Protein 3KBQ (pdb70)

CATH classification: 3.40.980.10

Organism: Thermoplasma acidophilum (strain ATCC 25905 / DSM 1728 / JCM 9062 / NBRC 15155 / AMRC-C165) (NCBI:txid273075)

Sequence (333 aa):
KNASVITVGNEILKGRTVNTNAAFIGNFLTYHGYQVRRGFVVMDDLDEIGWAFRVALEVSDLVVSSGGLGPTFDDMTVEGFAKCIGQDLRIDEDALAMIKKKYGLTPQRLKMAKIPPSCRPIENPVGTAPGLICAVGGKKVIILPGVPKEMEALLKAMEKDIIISNAKNASVITVGNEILKGRTVNTNAAFIGNFLTYHGYQVRRGFVVMDDLDEIGWAFRVALEVSDLVVSSGGLGPTFDDMTVEGFAKCIGQDLRIDEDALAMIKKKYGQADLTPQRLKMAKIPPSCRPIENPVGTAPGLICAVGGKKVIILPGVPKEMEALLKAMEKDII

Solvent-accessible surface area: 14646 Å² total; per-residue (Å²): 134,48,0,0,5,0,5,3,1,49,83,24,9,60,14,197,67,53,15,69,13,26,18,48,0,0,80,17,0,48,179,28,50,15,117,7,64,12,7,2,14,0,26,28,48,40,80,12,0,8,58,0,0,125,30,0,8,110,20,4,55,4,0,0,0,0,6,12,12,20,54,71,139,90,19,43,0,24,73,0,0,5,131,33,41,67,58,120,49,156,89,36,147,96,0,36,41,26,0,116,125,78,79,101,86,62,98,75,88,53,33,17,0,77,7,0,72,33,12,133,20,31,80,1,87,87,13,37,6,5,0,4,11,2,59,37,74,85,66,75,0,0,0,0,6,32,83,65,142,25,0,47,26,0,0,114,69,3,67,189,39,1,92,105,140,38,64,145,16,0,0,6,0,7,4,3,52,68,29,9,67,15,184,65,54,15,64,13,26,14,56,0,0,82,17,0,52,179,42,51,40,81,1,50,15,9,2,14,0,37,25,49,40,93,11,0,6,50,0,0,134,18,0,12,126,7,0,44,6,0,0,0,1,6,10,20,7,50,66,141,86,30,47,0,26,81,0,0,2,118,16,37,69,50,123,51,164,49,31,121,104,0,16,60,47,0,76,174,81,61,72,91,86,115,24,60,92,50,87,66,64,15,0,78,7,0,96,34,10,143,31,20,104,1,88,67,9,39,5,7,0,2,12,2,55,43,76,84,52,66,0,0,0,0,2,27,80,63,143,22,0,50,29,1,0,103,77,8,58,187,53,2,150

B-factor: mean 31.49, std 9.12, range [18.09, 96.05]

Structure (mmCIF, N/CA/C/O backbone):
data_3KBQ
#
_entry.id   3KBQ
#
_cell.length_a   143.596
_cell.length_b   39.718
_cell.length_c   55.946
_cell.angle_alpha   90.00
_cell.angle_beta   90.00
_cell.angle_gamma   90.00
#
_symmetry.space_group_name_H-M   'P 21 21 2'
#
loop_
_entity.id
_entity.type
_entity.pdbx_description
1 polymer 'Protein Ta0487'
2 non-polymer 'SULFATE ION'
3 water water
#
loop_
_atom_site.group_PDB
_atom_site.id
_atom_site.type_symbol
_atom_site.label_atom_id
_atom_site.label_alt_id
_atom_site.label_comp_id
_atom_site.label_asym_id
_atom_site.label_entity_id
_atom_site.label_seq_id
_atom_site.pdbx_PDB_ins_code
_atom_site.Cartn_x
_atom_site.Cartn_y
_atom_site.Cartn_z
_atom_site.occupancy
_atom_site.B_iso_or_equiv
_atom_site.auth_seq_id
_atom_site.auth_comp_id
_atom_site.auth_asym_id
_atom_site.auth_atom_id
_atom_site.pdbx_PDB_model_num
ATOM 1 N N . LYS A 1 4 ? 129.659 8.302 35.111 1.00 36.64 1 LYS A N 1
ATOM 2 C CA . LYS A 1 4 ? 129.586 6.822 35.362 1.00 35.71 1 LYS A CA 1
ATOM 3 C C . LYS A 1 4 ? 128.270 6.262 35.944 1.00 35.05 1 LYS A C 1
ATOM 4 O O . LYS A 1 4 ? 127.453 6.984 36.556 1.00 34.53 1 LYS A O 1
ATOM 10 N N . ASN A 1 5 ? 128.080 4.960 35.751 1.00 33.18 2 ASN A N 1
ATOM 11 C CA . ASN A 1 5 ? 126.877 4.288 36.206 1.00 32.83 2 ASN A CA 1
ATOM 12 C C . ASN A 1 5 ? 127.228 3.441 37.408 1.00 30.95 2 ASN A C 1
ATOM 13 O O . ASN A 1 5 ? 128.303 2.808 37.446 1.00 30.76 2 ASN A O 1
ATOM 18 N N . ALA A 1 6 ? 126.293 3.375 38.345 1.00 28.15 3 ALA A N 1
ATOM 19 C CA . ALA A 1 6 ? 126.424 2.498 39.487 1.00 26.69 3 ALA A CA 1
ATOM 20 C C . ALA A 1 6 ? 125.139 1.692 39.667 1.00 26.27 3 ALA A C 1
ATOM 21 O O . ALA A 1 6 ? 124.040 2.125 39.248 1.00 26.13 3 ALA A O 1
ATOM 23 N N . SER A 1 7 ? 125.258 0.534 40.306 1.00 24.98 4 SER A N 1
ATOM 24 C CA . SER A 1 7 ? 124.059 -0.218 40.685 1.00 25.46 4 SER A CA 1
ATOM 25 C C . SER A 1 7 ? 124.187 -0.587 42.107 1.00 23.88 4 SER A C 1
ATOM 26 O O . SER A 1 7 ? 125.304 -0.756 42.578 1.00 23.72 4 SER A O 1
ATOM 29 N N . VAL A 1 8 ? 123.057 -0.795 42.784 1.00 22.68 5 VAL A N 1
ATOM 30 C CA . VAL A 1 8 ? 123.114 -1.132 44.212 1.00 22.18 5 VAL A CA 1
ATOM 31 C C . VAL A 1 8 ? 122.481 -2.527 44.423 1.00 22.77 5 VAL A C 1
ATOM 32 O O . VAL A 1 8 ? 121.460 -2.822 43.815 1.00 22.80 5 VAL A O 1
ATOM 36 N N . ILE A 1 9 ? 123.094 -3.400 45.242 1.00 21.62 6 ILE A N 1
ATOM 37 C CA . ILE A 1 9 ? 122.477 -4.670 45.536 1.00 21.69 6 ILE A CA 1
ATOM 38 C C . ILE A 1 9 ? 122.213 -4.719 47.052 1.00 22.76 6 ILE A C 1
ATOM 39 O O . ILE A 1 9 ? 123.101 -4.385 47.850 1.00 22.96 6 ILE A O 1
ATOM 44 N N . THR A 1 10 ? 121.026 -5.177 47.444 1.00 22.81 7 THR A N 1
ATOM 45 C CA . THR A 1 10 ? 120.726 -5.437 48.834 1.00 24.06 7 THR A CA 1
ATOM 46 C C . THR A 1 10 ? 120.449 -6.913 49.003 1.00 24.46 7 THR A C 1
ATOM 47 O O . THR A 1 10 ? 119.639 -7.482 48.256 1.00 24.92 7 THR A O 1
ATOM 51 N N . VAL A 1 11 ? 121.191 -7.551 49.909 1.00 25.11 8 VAL A N 1
ATOM 52 C CA . VAL A 1 11 ? 121.063 -8.994 50.105 1.00 25.45 8 VAL A CA 1
ATOM 53 C C . VAL A 1 11 ? 120.465 -9.189 51.474 1.00 26.66 8 VAL A C 1
ATOM 54 O O . VAL A 1 11 ? 121.047 -8.774 52.462 1.00 26.80 8 VAL A O 1
ATOM 58 N N . GLY A 1 12 ? 119.312 -9.839 51.543 1.00 26.89 9 GLY A N 1
ATOM 59 C CA . GLY A 1 12 ? 118.707 -10.114 52.853 1.00 26.97 9 GLY A CA 1
ATOM 60 C C . GLY A 1 12 ? 117.210 -10.369 52.732 1.00 28.00 9 GLY A C 1
ATOM 61 O O . GLY A 1 12 ? 116.458 -9.511 52.270 1.00 28.85 9 GLY A O 1
ATOM 62 N N . ASN A 1 13 ? 116.772 -11.539 53.176 1.00 28.33 10 ASN A N 1
ATOM 63 C CA . ASN A 1 13 ? 115.353 -11.889 53.241 1.00 29.08 10 ASN A CA 1
ATOM 64 C C . ASN A 1 13 ? 114.534 -10.901 54.051 1.00 28.28 10 ASN A C 1
ATOM 65 O O . ASN A 1 13 ? 113.361 -10.662 53.732 1.00 27.20 10 ASN A O 1
ATOM 70 N N . GLU A 1 14 ? 115.133 -10.326 55.105 1.00 26.71 11 GLU A N 1
ATOM 71 C CA . GLU A 1 14 ? 114.385 -9.406 55.986 1.00 26.12 11 GLU A CA 1
ATOM 72 C C . GLU A 1 14 ? 113.955 -8.080 55.246 1.00 24.71 11 GLU A C 1
ATOM 73 O O . GLU A 1 14 ? 112.922 -7.469 55.559 1.00 23.98 11 GLU A O 1
ATOM 79 N N . ILE A 1 15 ? 114.773 -7.650 54.295 1.00 23.33 12 ILE A N 1
ATOM 80 C CA . ILE A 1 15 ? 114.436 -6.539 53.414 1.00 24.76 12 ILE A CA 1
ATOM 81 C C . ILE A 1 15 ? 113.278 -6.873 52.474 1.00 24.66 12 ILE A C 1
ATOM 82 O O . ILE A 1 15 ? 112.282 -6.153 52.409 1.00 25.77 12 ILE A O 1
ATOM 87 N N . LEU A 1 16 ? 113.371 -7.989 51.768 1.00 25.05 13 LEU A N 1
ATOM 88 C CA . LEU A 1 16 ? 112.282 -8.439 50.879 1.00 24.94 13 LEU A CA 1
ATOM 89 C C . LEU A 1 16 ? 110.968 -8.602 51.601 1.00 25.93 13 LEU A C 1
ATOM 90 O O . LEU A 1 16 ? 109.911 -8.287 51.030 1.00 27.31 13 LEU A O 1
ATOM 95 N N . LYS A 1 17 ? 111.008 -9.127 52.827 1.00 24.93 14 LYS A N 1
ATOM 96 C CA . LYS A 1 17 ? 109.761 -9.376 53.552 1.00 26.19 14 LYS A CA 1
ATOM 97 C C . LYS A 1 17 ? 109.241 -8.132 54.214 1.00 25.63 14 LYS A C 1
ATOM 98 O O . LYS A 1 17 ? 108.180 -8.166 54.837 1.00 23.86 14 LYS A O 1
ATOM 104 N N . GLY A 1 18 ? 109.992 -7.035 54.084 1.00 25.48 15 GLY A N 1
ATOM 105 C CA . GLY A 1 18 ? 109.605 -5.770 54.726 1.00 26.93 15 GLY A CA 1
ATOM 106 C C . GLY A 1 18 ? 109.659 -5.754 56.230 1.00 28.71 15 GLY A C 1
ATOM 107 O O . GLY A 1 18 ? 108.857 -5.066 56.859 1.00 29.42 15 GLY A O 1
ATOM 108 N N . ARG A 1 19 ? 110.564 -6.542 56.831 1.00 30.15 16 ARG A N 1
ATOM 109 C CA . ARG A 1 19 ? 110.754 -6.521 58.294 1.00 31.80 16 ARG A CA 1
ATOM 110 C C . ARG A 1 19 ? 111.499 -5.252 58.640 1.00 32.45 16 ARG A C 1
ATOM 111 O O . ARG A 1 19 ? 111.306 -4.681 59.715 1.00 32.85 16 ARG A O 1
ATOM 119 N N . THR A 1 20 ? 112.387 -4.874 57.729 1.00 32.11 17 THR A N 1
ATOM 120 C CA . THR A 1 20 ? 113.323 -3.771 57.890 1.00 32.57 17 THR A CA 1
ATOM 121 C C . THR A 1 20 ? 113.212 -2.895 56.631 1.00 32.20 17 THR A C 1
ATOM 122 O O . THR A 1 20 ? 113.228 -3.389 55.496 1.00 32.34 17 THR A O 1
ATOM 126 N N . VAL A 1 21 ? 113.086 -1.602 56.820 1.00 30.32 18 VAL A N 1
ATOM 127 C CA . VAL A 1 21 ? 113.077 -0.694 55.679 1.00 28.10 18 VAL A CA 1
ATOM 128 C C . VAL A 1 21 ? 114.493 -0.628 55.094 1.00 26.76 18 VAL A C 1
ATOM 129 O O . VAL A 1 21 ? 115.476 -0.643 55.842 1.00 25.68 18 VAL A O 1
ATOM 133 N N . ASN A 1 22 ? 114.630 -0.543 53.771 1.00 25.99 19 ASN A N 1
ATOM 134 C CA . ASN A 1 22 ? 115.974 -0.565 53.177 1.00 25.10 19 ASN A CA 1
ATOM 135 C C . ASN A 1 22 ? 116.732 0.771 53.283 1.00 23.74 19 ASN A C 1
ATOM 136 O O . ASN A 1 22 ? 117.002 1.467 52.283 1.00 22.70 19 ASN A O 1
ATOM 141 N N . THR A 1 23 ? 117.137 1.103 54.491 1.00 23.71 20 THR A N 1
ATOM 142 C CA . THR A 1 23 ? 117.878 2.359 54.709 1.00 24.33 20 THR A CA 1
ATOM 143 C C . THR A 1 23 ? 119.278 2.321 54.078 1.00 22.99 20 THR A C 1
ATOM 144 O O . THR A 1 23 ? 119.768 3.344 53.580 1.00 22.66 20 THR A O 1
ATOM 148 N N . ASN A 1 24 ? 119.906 1.149 54.080 1.00 23.43 21 ASN A N 1
ATOM 149 C CA . ASN A 1 24 ? 121.221 0.984 53.411 1.00 23.78 21 ASN A CA 1
ATOM 150 C C . ASN A 1 24 ? 121.221 1.420 51.958 1.00 23.55 21 ASN A C 1
ATOM 151 O O . ASN A 1 24 ? 122.127 2.164 51.548 1.00 22.98 21 ASN A O 1
ATOM 156 N N . ALA A 1 25 ? 120.232 0.952 51.174 1.00 22.96 22 ALA A N 1
ATOM 157 C CA . ALA A 1 25 ? 120.152 1.347 49.732 1.00 22.80 22 ALA A CA 1
ATOM 158 C C . ALA A 1 25 ? 120.005 2.878 49.531 1.00 21.88 22 ALA A C 1
ATOM 159 O O . ALA A 1 25 ? 120.598 3.444 48.596 1.00 21.73 22 ALA A O 1
ATOM 161 N N . ALA A 1 26 ? 119.261 3.539 50.417 1.00 21.50 23 ALA A N 1
ATOM 162 C CA . ALA A 1 26 ? 119.134 5.015 50.403 1.00 21.03 23 ALA A CA 1
ATOM 163 C C . ALA A 1 26 ? 120.496 5.693 50.706 1.00 21.35 23 ALA A C 1
ATOM 164 O O . ALA A 1 26 ? 120.881 6.607 50.016 1.00 20.98 23 ALA A O 1
ATOM 166 N N . PHE A 1 27 ? 121.195 5.254 51.760 1.00 21.18 24 PHE A N 1
ATOM 167 C CA . PHE A 1 27 ? 122.516 5.793 52.067 1.00 21.25 24 PHE A CA 1
ATOM 168 C C . PHE A 1 27 ? 123.510 5.584 50.934 1.00 22.13 24 PHE A C 1
ATOM 169 O O . PHE A 1 27 ? 124.219 6.559 50.565 1.00 22.05 24 PHE A O 1
ATOM 177 N N . ILE A 1 28 ? 123.554 4.346 50.385 1.00 21.61 25 ILE A N 1
ATOM 178 C CA . ILE A 1 28 ? 124.388 4.036 49.232 1.00 21.77 25 ILE A CA 1
ATOM 179 C C . ILE A 1 28 ? 123.989 4.908 48.013 1.00 22.21 25 ILE A C 1
ATOM 180 O O . ILE A 1 28 ? 124.820 5.598 47.436 1.00 20.66 25 ILE A O 1
ATOM 185 N N . GLY A 1 29 ? 122.710 4.897 47.640 1.00 21.90 26 GLY A N 1
ATOM 186 C CA . GLY A 1 29 ? 122.307 5.715 46.512 1.00 23.09 26 GLY A CA 1
ATOM 187 C C . GLY A 1 29 ? 122.681 7.187 46.626 1.00 23.17 26 GLY A C 1
ATOM 188 O O . GLY A 1 29 ? 123.195 7.760 45.661 1.00 23.61 26 GLY A O 1
ATOM 189 N N . ASN A 1 30 ? 122.403 7.791 47.787 1.00 22.18 27 ASN A N 1
ATOM 190 C CA . ASN A 1 30 ? 122.739 9.209 48.061 1.00 23.28 27 ASN A CA 1
ATOM 191 C C . ASN A 1 30 ? 124.272 9.418 48.021 1.00 22.45 27 ASN A C 1
ATOM 192 O O . ASN A 1 30 ? 124.764 10.326 47.369 1.00 21.86 27 ASN A O 1
ATOM 197 N N . PHE A 1 31 ? 125.029 8.547 48.675 1.00 22.88 28 PHE A N 1
ATOM 198 C CA . PHE A 1 31 ? 126.492 8.676 48.644 1.00 23.22 28 PHE A CA 1
ATOM 199 C C . PHE A 1 31 ? 127.046 8.630 47.195 1.00 23.36 28 PHE A C 1
ATOM 200 O O . PHE A 1 31 ? 127.888 9.447 46.814 1.00 22.00 28 PHE A O 1
ATOM 208 N N . LEU A 1 32 ? 126.579 7.655 46.405 1.00 23.11 29 LEU A N 1
ATOM 209 C CA . LEU A 1 32 ? 127.021 7.500 45.016 1.00 23.64 29 LEU A CA 1
ATOM 210 C C . LEU A 1 32 ? 126.584 8.681 44.137 1.00 23.76 29 LEU A C 1
ATOM 211 O O . LEU A 1 32 ? 127.366 9.148 43.313 1.00 24.65 29 LEU A O 1
ATOM 216 N N . THR A 1 33 ? 125.323 9.106 44.283 1.00 24.19 30 THR A N 1
ATOM 217 C CA . THR A 1 33 ? 124.789 10.269 43.552 1.00 24.82 30 THR A CA 1
ATOM 218 C C . THR A 1 33 ? 125.633 11.517 43.884 1.00 25.13 30 THR A C 1
ATOM 219 O O . THR A 1 33 ? 126.101 12.238 42.989 1.00 25.09 30 THR A O 1
ATOM 223 N N . TYR A 1 34 ? 125.888 11.743 45.161 1.00 25.52 31 TYR A N 1
ATOM 224 C CA . TYR A 1 34 ? 126.716 12.912 45.579 1.00 26.02 31 TYR A CA 1
ATOM 225 C C . TYR A 1 34 ? 128.087 12.915 44.859 1.00 26.73 31 TYR A C 1
ATOM 226 O O . TYR A 1 34 ? 128.605 13.977 44.453 1.00 26.38 31 TYR A O 1
ATOM 235 N N . HIS A 1 35 ? 128.659 11.718 44.698 1.00 26.05 32 HIS A N 1
ATOM 236 C CA . HIS A 1 35 ? 129.943 11.538 44.021 1.00 26.23 32 HIS A CA 1
ATOM 237 C C . HIS A 1 35 ? 129.895 11.559 42.491 1.00 26.07 32 HIS A C 1
ATOM 238 O O . HIS A 1 35 ? 130.903 11.354 41.862 1.00 26.94 32 HIS A O 1
ATOM 245 N N . GLY A 1 36 ? 128.728 11.766 41.892 1.00 26.56 33 GLY A N 1
ATOM 246 C CA . GLY A 1 36 ? 128.640 11.977 40.445 1.00 26.10 33 GLY A CA 1
ATOM 247 C C . GLY A 1 36 ? 128.233 10.742 39.652 1.00 26.84 33 GLY A C 1
ATOM 248 O O . GLY A 1 36 ? 128.285 10.762 38.424 1.00 27.00 33 GLY A O 1
ATOM 249 N N . TYR A 1 37 ? 127.840 9.672 40.341 1.00 25.38 34 TYR A N 1
ATOM 250 C CA . TYR A 1 37 ? 127.314 8.491 39.682 1.00 25.78 34 TYR A CA 1
ATOM 251 C C . TYR A 1 37 ? 125.824 8.588 39.357 1.00 26.36 34 TYR A C 1
ATOM 252 O O . TYR A 1 37 ? 125.052 9.131 40.150 1.00 26.61 34 TYR A O 1
ATOM 261 N N . GLN A 1 38 ? 125.428 8.075 38.187 1.00 26.12 35 GLN A N 1
ATOM 262 C CA . GLN A 1 38 ? 124.033 7.759 37.942 1.00 27.44 35 GLN A CA 1
ATOM 263 C C . GLN A 1 38 ? 123.741 6.405 38.582 1.00 25.95 35 GLN A C 1
ATOM 264 O O . GLN A 1 38 ? 124.332 5.396 38.184 1.00 25.42 35 GLN A O 1
ATOM 270 N N . VAL A 1 39 ? 122.867 6.367 39.586 1.00 25.53 36 VAL A N 1
ATOM 271 C CA . VAL A 1 39 ? 122.528 5.114 40.208 1.00 24.93 36 VAL A CA 1
ATOM 272 C C . VAL A 1 39 ? 121.480 4.502 39.264 1.00 26.96 36 VAL A C 1
ATOM 273 O O . VAL A 1 39 ? 120.389 5.029 39.109 1.00 27.74 36 VAL A O 1
ATOM 277 N N . ARG A 1 40 ? 121.825 3.411 38.589 1.00 27.41 37 ARG A N 1
ATOM 278 C CA . ARG A 1 40 ? 120.952 2.945 37.501 1.00 28.75 37 ARG A CA 1
ATOM 279 C C . ARG A 1 40 ? 119.837 2.050 38.018 1.00 27.73 37 ARG A C 1
ATOM 280 O O . ARG A 1 40 ? 118.692 2.206 37.620 1.00 27.48 37 ARG A O 1
ATOM 288 N N . ARG A 1 41 ? 120.178 1.104 38.888 1.00 26.23 38 ARG A N 1
ATOM 289 C CA . ARG A 1 41 ? 119.264 0.031 39.287 1.00 26.37 38 ARG A CA 1
ATOM 290 C C . ARG A 1 41 ? 119.464 -0.386 40.721 1.00 25.83 38 ARG A C 1
ATOM 291 O O . ARG A 1 41 ? 120.584 -0.273 41.274 1.00 24.74 38 ARG A O 1
ATOM 299 N N . GLY A 1 42 ? 118.409 -0.918 41.318 1.00 23.70 39 GLY A N 1
ATOM 300 C CA . GLY A 1 42 ? 118.547 -1.469 42.673 1.00 24.07 39 GLY A CA 1
ATOM 301 C C . GLY A 1 42 ? 117.990 -2.877 42.592 1.00 24.16 39 GLY A C 1
ATOM 302 O O . GLY A 1 42 ? 116.907 -3.075 42.023 1.00 23.01 39 GLY A O 1
ATOM 303 N N . PHE A 1 43 ? 118.730 -3.844 43.128 1.00 22.65 40 PHE A N 1
ATOM 304 C CA . PHE A 1 43 ? 118.333 -5.253 43.166 1.00 22.61 40 PHE A CA 1
ATOM 305 C C . PHE A 1 43 ? 118.193 -5.628 44.622 1.00 23.61 40 PHE A C 1
ATOM 306 O O . PHE A 1 43 ? 119.057 -5.302 45.430 1.00 24.72 40 PHE A O 1
ATOM 314 N N . VAL A 1 44 ? 117.128 -6.330 44.988 1.00 23.17 41 VAL A N 1
ATOM 315 C CA . VAL A 1 44 ? 117.063 -6.819 46.323 1.00 23.15 41 VAL A CA 1
ATOM 316 C C . VAL A 1 44 ? 116.916 -8.344 46.171 1.00 23.39 41 VAL A C 1
ATOM 317 O O . VAL A 1 44 ? 116.035 -8.785 45.459 1.00 22.57 41 VAL A O 1
ATOM 321 N N . VAL A 1 45 ? 117.794 -9.128 46.791 1.00 22.75 42 VAL A N 1
ATOM 322 C CA . VAL A 1 45 ? 117.735 -10.583 46.623 1.00 22.92 42 VAL A CA 1
ATOM 323 C C . VAL A 1 45 ? 117.810 -11.300 47.936 1.00 23.79 42 VAL A C 1
ATOM 324 O O . VAL A 1 45 ? 118.215 -10.719 48.976 1.00 24.12 42 VAL A O 1
ATOM 328 N N . MET A 1 46 ? 117.387 -12.556 47.897 1.00 23.18 43 MET A N 1
ATOM 329 C CA . MET A 1 46 ? 117.468 -13.455 49.040 1.00 22.99 43 MET A CA 1
ATOM 330 C C . MET A 1 46 ? 118.904 -13.822 49.337 1.00 24.06 43 MET A C 1
ATOM 331 O O . MET A 1 46 ? 119.806 -13.675 48.482 1.00 23.58 43 MET A O 1
ATOM 336 N N . ASP A 1 47 ? 119.110 -14.332 50.547 1.00 25.37 44 ASP A N 1
ATOM 337 C CA . ASP A 1 47 ? 120.387 -14.896 50.966 1.00 26.81 44 ASP A CA 1
ATOM 338 C C . ASP A 1 47 ? 120.566 -16.260 50.310 1.00 27.71 44 ASP A C 1
ATOM 339 O O . ASP A 1 47 ? 120.394 -17.290 50.961 1.00 26.40 44 ASP A O 1
ATOM 344 N N . ASP A 1 48 ? 120.928 -16.257 49.020 1.00 27.42 45 ASP A N 1
ATOM 345 C CA . ASP A 1 48 ? 120.904 -17.475 48.212 1.00 28.03 45 ASP A CA 1
ATOM 346 C C . ASP A 1 48 ? 121.977 -17.264 47.183 1.00 27.97 45 ASP A C 1
ATOM 347 O O . ASP A 1 48 ? 121.964 -16.280 46.465 1.00 26.87 45 ASP A O 1
ATOM 352 N N . LEU A 1 49 ? 122.942 -18.178 47.094 1.00 28.61 46 LEU A N 1
ATOM 353 C CA . LEU A 1 49 ? 124.153 -17.801 46.384 1.00 29.18 46 LEU A CA 1
ATOM 354 C C . LEU A 1 49 ? 123.899 -17.626 44.875 1.00 28.25 46 LEU A C 1
ATOM 355 O O . LEU A 1 49 ? 124.513 -16.756 44.239 1.00 27.44 46 LEU A O 1
ATOM 360 N N . ASP A 1 50 ? 122.962 -18.409 44.326 1.00 26.56 47 ASP A N 1
ATOM 361 C CA . ASP A 1 50 ? 122.587 -18.278 42.909 1.00 27.41 47 ASP A CA 1
ATOM 362 C C . ASP A 1 50 ? 121.789 -17.015 42.601 1.00 25.80 47 ASP A C 1
ATOM 363 O O . ASP A 1 50 ? 122.006 -16.377 41.576 1.00 26.85 47 ASP A O 1
ATOM 368 N N . GLU A 1 51 ? 120.865 -16.650 43.474 1.00 24.84 48 GLU A N 1
ATOM 369 C CA . GLU A 1 51 ? 120.211 -15.334 43.339 1.00 23.76 48 GLU A CA 1
ATOM 370 C C . GLU A 1 51 ? 121.224 -14.174 43.408 1.00 23.46 48 GLU A C 1
ATOM 371 O O . GLU A 1 51 ? 121.154 -13.244 42.623 1.00 22.90 48 GLU A O 1
ATOM 377 N N . ILE A 1 52 ? 122.163 -14.239 44.353 1.00 23.36 49 ILE A N 1
ATOM 378 C CA . ILE A 1 52 ? 123.186 -13.200 44.512 1.00 22.82 49 ILE A CA 1
ATOM 379 C C . ILE A 1 52 ? 124.083 -13.150 43.264 1.00 22.61 49 ILE A C 1
ATOM 380 O O . ILE A 1 52 ? 124.405 -12.075 42.768 1.00 22.67 49 ILE A O 1
ATOM 385 N N . GLY A 1 53 ? 124.474 -14.317 42.773 1.00 23.08 50 GLY A N 1
ATOM 386 C CA . GLY A 1 53 ? 125.294 -14.434 41.571 1.00 24.08 50 GLY A CA 1
ATOM 387 C C . GLY A 1 53 ? 124.589 -13.788 40.377 1.00 24.96 50 GLY A C 1
ATOM 388 O O . GLY A 1 53 ? 125.232 -13.112 39.572 1.00 25.07 50 GLY A O 1
ATOM 389 N N . TRP A 1 54 ? 123.278 -13.997 40.270 1.00 24.43 51 TRP A N 1
ATOM 390 C CA . TRP A 1 54 ? 122.530 -13.414 39.180 1.00 24.52 51 TRP A CA 1
ATOM 391 C C . TRP A 1 54 ? 122.525 -11.865 39.258 1.00 24.47 51 TRP A C 1
ATOM 392 O O . TRP A 1 54 ? 122.732 -11.191 38.233 1.00 24.68 51 TRP A O 1
ATOM 403 N N . ALA A 1 55 ? 122.278 -11.312 40.448 1.00 23.35 52 ALA A N 1
ATOM 404 C CA . ALA A 1 55 ? 122.292 -9.860 40.641 1.00 23.08 52 ALA A CA 1
ATOM 405 C C . ALA A 1 55 ? 123.648 -9.245 40.340 1.00 23.63 52 ALA A C 1
ATOM 406 O O . ALA A 1 55 ? 123.721 -8.236 39.623 1.00 23.06 52 ALA A O 1
ATOM 408 N N . PHE A 1 56 ? 124.727 -9.843 40.851 1.00 23.60 53 PHE A N 1
ATOM 409 C CA . PHE A 1 56 ? 126.053 -9.301 40.508 1.00 24.42 53 PHE A CA 1
ATOM 410 C C . PHE A 1 56 ? 126.276 -9.310 38.994 1.00 24.20 53 PHE A C 1
ATOM 411 O O . PHE A 1 56 ? 126.817 -8.367 38.449 1.00 26.07 53 PHE A O 1
ATOM 419 N N . ARG A 1 57 ? 125.846 -10.370 38.318 1.00 24.04 54 ARG A N 1
ATOM 420 C CA . ARG A 1 57 ? 126.068 -10.503 36.884 1.00 24.58 54 ARG A CA 1
ATOM 421 C C . ARG A 1 57 ? 125.322 -9.412 36.103 1.00 24.90 54 ARG A C 1
ATOM 422 O O . ARG A 1 57 ? 125.920 -8.740 35.261 1.00 24.89 54 ARG A O 1
ATOM 430 N N . VAL A 1 58 ? 124.021 -9.257 36.355 1.00 25.35 55 VAL A N 1
ATOM 431 C CA . VAL A 1 58 ? 123.269 -8.166 35.696 1.00 26.57 55 VAL A CA 1
ATOM 432 C C . VAL A 1 58 ? 123.796 -6.763 36.105 1.00 26.08 55 VAL A C 1
ATOM 433 O O . VAL A 1 58 ? 123.994 -5.896 35.234 1.00 27.69 55 VAL A O 1
ATOM 437 N N . ALA A 1 59 ? 124.038 -6.548 37.402 1.00 24.93 56 ALA A N 1
ATOM 438 C CA . ALA A 1 59 ? 124.586 -5.242 37.875 1.00 26.13 56 ALA A CA 1
ATOM 439 C C . ALA A 1 59 ? 125.856 -4.893 37.095 1.00 25.61 56 ALA A C 1
ATOM 440 O O . ALA A 1 59 ? 126.004 -3.772 36.638 1.00 24.76 56 ALA A O 1
ATOM 442 N N . LEU A 1 60 ? 126.766 -5.870 36.965 1.00 24.77 57 LEU A N 1
ATOM 443 C CA . LEU A 1 60 ? 128.015 -5.623 36.281 1.00 26.19 57 LEU A CA 1
ATOM 444 C C . LEU A 1 60 ? 127.791 -5.264 34.807 1.00 26.78 57 LEU A C 1
ATOM 445 O O . LEU A 1 60 ? 128.546 -4.467 34.216 1.00 26.45 57 LEU A O 1
ATOM 450 N N . GLU A 1 61 ? 126.745 -5.836 34.215 1.00 27.27 58 GLU A N 1
ATOM 451 C CA . GLU A 1 61 ? 126.470 -5.564 32.828 1.00 28.09 58 GLU A CA 1
ATOM 452 C C . GLU A 1 61 ? 126.044 -4.118 32.588 1.00 28.09 58 GLU A C 1
ATOM 453 O O . GLU A 1 61 ? 126.340 -3.555 31.553 1.00 29.10 58 GLU A O 1
ATOM 459 N N . VAL A 1 62 ? 125.357 -3.509 33.538 1.00 26.82 59 VAL A N 1
ATOM 460 C CA . VAL A 1 62 ? 124.752 -2.228 33.293 1.00 27.66 59 VAL A CA 1
ATOM 461 C C . VAL A 1 62 ? 125.494 -1.091 34.038 1.00 28.08 59 VAL A C 1
ATOM 462 O O . VAL A 1 62 ? 125.116 0.081 33.941 1.00 28.69 59 VAL A O 1
ATOM 466 N N . SER A 1 63 ? 126.551 -1.420 34.786 1.00 27.77 60 SER A N 1
ATOM 467 C CA . SER A 1 63 ? 127.296 -0.348 35.485 1.00 28.73 60 SER A CA 1
ATOM 468 C C . SER A 1 63 ? 128.801 -0.543 35.560 1.00 28.43 60 SER A C 1
ATOM 469 O O . SER A 1 63 ? 129.315 -1.615 35.265 1.00 29.47 60 SER A O 1
ATOM 472 N N . ASP A 1 64 ? 129.489 0.493 36.019 1.00 27.83 61 ASP A N 1
ATOM 473 C CA . ASP A 1 64 ? 130.935 0.512 36.104 1.00 27.56 61 ASP A CA 1
ATOM 474 C C . ASP A 1 64 ? 131.283 0.241 37.573 1.00 26.41 61 ASP A C 1
ATOM 475 O O . ASP A 1 64 ? 132.348 -0.239 37.902 1.00 25.62 61 ASP A O 1
ATOM 480 N N . LEU A 1 65 ? 130.353 0.573 38.460 1.00 25.39 62 LEU A N 1
ATOM 481 C CA . LEU A 1 65 ? 130.589 0.406 39.902 1.00 24.32 62 LEU A CA 1
ATOM 482 C C . LEU A 1 65 ? 129.386 -0.314 40.503 1.00 23.20 62 LEU A C 1
ATOM 483 O O . LEU A 1 65 ? 128.260 0.097 40.251 1.00 24.74 62 LEU A O 1
ATOM 488 N N . VAL A 1 66 ? 129.600 -1.373 41.274 1.00 20.81 63 VAL A N 1
ATOM 489 C CA . VAL A 1 66 ? 128.446 -2.059 41.889 1.00 20.52 63 VAL A CA 1
ATOM 490 C C . VAL A 1 66 ? 128.704 -2.082 43.379 1.00 20.92 63 VAL A C 1
ATOM 491 O O . VAL A 1 66 ? 129.813 -2.422 43.817 1.00 18.97 63 VAL A O 1
ATOM 495 N N . VAL A 1 67 ? 127.704 -1.712 44.184 1.00 21.40 64 VAL A N 1
ATOM 496 C CA . VAL A 1 67 ? 127.891 -1.728 45.641 1.00 21.01 64 VAL A CA 1
ATOM 497 C C . VAL A 1 67 ? 126.813 -2.639 46.244 1.00 21.33 64 VAL A C 1
ATOM 498 O O . VAL A 1 67 ? 125.591 -2.446 45.981 1.00 20.66 64 VAL A O 1
ATOM 502 N N . SER A 1 68 ? 127.235 -3.595 47.062 1.00 21.18 65 SER A N 1
ATOM 503 C CA . SER A 1 68 ? 126.257 -4.448 47.746 1.00 22.08 65 SER A CA 1
ATOM 504 C C . SER A 1 68 ? 126.346 -4.272 49.254 1.00 23.08 65 SER A C 1
ATOM 505 O O . SER A 1 68 ? 127.441 -3.932 49.804 1.00 21.67 65 SER A O 1
ATOM 508 N N . SER A 1 69 ? 125.208 -4.484 49.937 1.00 23.18 66 SER A N 1
ATOM 509 C CA . SER A 1 69 ? 125.256 -4.617 51.388 1.00 24.00 66 SER A CA 1
ATOM 510 C C . SER A 1 69 ? 124.430 -5.815 51.818 1.00 24.20 66 SER A C 1
ATOM 511 O O . SER A 1 69 ? 123.453 -6.198 51.130 1.00 23.20 66 SER A O 1
ATOM 514 N N . GLY A 1 70 ? 124.862 -6.431 52.931 1.00 23.18 67 GLY A N 1
ATOM 515 C CA . GLY A 1 70 ? 124.163 -7.580 53.467 1.00 24.06 67 GLY A CA 1
ATOM 516 C C . GLY A 1 70 ? 124.857 -8.903 53.089 1.00 24.12 67 GLY A C 1
ATOM 517 O O . GLY A 1 70 ? 125.625 -8.983 52.119 1.00 22.61 67 GLY A O 1
ATOM 518 N N . GLY A 1 71 ? 124.605 -9.910 53.908 1.00 24.45 68 GLY A N 1
ATOM 519 C CA . GLY A 1 71 ? 125.109 -11.262 53.700 1.00 25.00 68 GLY A CA 1
ATOM 520 C C . GLY A 1 71 ? 126.578 -11.492 53.951 1.00 26.40 68 GLY A C 1
ATOM 521 O O . GLY A 1 71 ? 127.131 -12.400 53.341 1.00 25.71 68 GLY A O 1
ATOM 522 N N . LEU A 1 72 ? 127.190 -10.724 54.867 1.00 27.12 69 LEU A N 1
ATOM 523 C CA . LEU A 1 72 ? 128.608 -10.903 55.274 1.00 30.50 69 LEU A CA 1
ATOM 524 C C . LEU A 1 72 ? 128.982 -11.462 56.669 1.00 31.67 69 LEU A C 1
ATOM 525 O O . LEU A 1 72 ? 130.146 -11.652 56.985 1.00 33.10 69 LEU A O 1
ATOM 530 N N . GLY A 1 73 ? 128.062 -11.727 57.554 1.00 33.06 70 GLY A N 1
ATOM 531 C CA . GLY A 1 73 ? 128.564 -12.247 58.826 1.00 33.06 70 GLY A CA 1
ATOM 532 C C . GLY A 1 73 ? 129.088 -13.678 58.924 1.00 33.29 70 GLY A C 1
ATOM 533 O O . GLY A 1 73 ? 129.348 -14.367 57.907 1.00 32.89 70 GLY A O 1
ATOM 534 N N . PRO A 1 74 ? 129.246 -14.143 60.174 1.00 33.70 71 PRO A N 1
ATOM 535 C CA . PRO A 1 74 ? 129.718 -15.486 60.510 1.00 34.82 71 PRO A CA 1
ATOM 536 C C . PRO A 1 74 ? 128.617 -16.572 60.434 1.00 35.88 71 PRO A C 1
ATOM 537 O O . PRO A 1 74 ? 128.774 -17.653 60.979 1.00 37.35 71 PRO A O 1
ATOM 541 N N . THR A 1 75 ? 127.507 -16.283 59.782 1.00 37.20 72 THR A N 1
ATOM 542 C CA . THR A 1 75 ? 126.366 -17.215 59.737 1.00 38.20 72 THR A CA 1
ATOM 543 C C . THR A 1 75 ? 126.381 -17.915 58.385 1.00 38.96 72 THR A C 1
ATOM 544 O O . THR A 1 75 ? 126.931 -17.400 57.421 1.00 37.06 72 THR A O 1
ATOM 548 N N . PHE A 1 76 ? 125.787 -19.090 58.271 1.00 40.99 73 PHE A N 1
ATOM 549 C CA . PHE A 1 76 ? 125.877 -19.701 56.941 1.00 42.88 73 PHE A CA 1
ATOM 550 C C . PHE A 1 76 ? 124.747 -19.157 56.030 1.00 42.45 73 PHE A C 1
ATOM 551 O O . PHE A 1 76 ? 124.691 -19.433 54.852 1.00 43.15 73 PHE A O 1
ATOM 559 N N . ASP A 1 77 ? 123.901 -18.294 56.579 1.00 42.12 74 ASP A N 1
ATOM 560 C CA . ASP A 1 77 ? 123.014 -17.485 55.768 1.00 41.83 74 ASP A CA 1
ATOM 561 C C . ASP A 1 77 ? 123.727 -16.374 54.986 1.00 39.82 74 ASP A C 1
ATOM 562 O O . ASP A 1 77 ? 123.146 -15.763 54.096 1.00 41.23 74 ASP A O 1
ATOM 567 N N . ASP A 1 78 ? 124.961 -16.084 55.363 1.00 36.58 75 ASP A N 1
ATOM 568 C CA . ASP A 1 78 ? 125.741 -15.029 54.767 1.00 33.66 75 ASP A CA 1
ATOM 569 C C . ASP A 1 78 ? 126.455 -15.589 53.545 1.00 31.39 75 ASP A C 1
ATOM 570 O O . ASP A 1 78 ? 127.506 -16.213 53.682 1.00 30.38 75 ASP A O 1
ATOM 575 N N . MET A 1 79 ? 125.856 -15.411 52.376 1.00 27.84 76 MET A N 1
ATOM 576 C CA . MET A 1 79 ? 126.307 -16.055 51.133 1.00 27.36 76 MET A CA 1
ATOM 577 C C . MET A 1 79 ? 126.791 -15.085 50.060 1.00 25.87 76 MET A C 1
ATOM 578 O O . MET A 1 79 ? 127.108 -15.506 48.928 1.00 25.49 76 MET A O 1
ATOM 583 N N . THR A 1 80 ? 126.848 -13.797 50.407 1.00 23.46 77 THR A N 1
ATOM 584 C CA . THR A 1 80 ? 127.229 -12.781 49.436 1.00 22.34 77 THR A CA 1
ATOM 585 C C . THR A 1 80 ? 128.574 -13.028 48.739 1.00 23.06 77 THR A C 1
ATOM 586 O O . THR A 1 80 ? 128.619 -12.995 47.508 1.00 21.74 77 THR A O 1
ATOM 590 N N . VAL A 1 81 ? 129.642 -13.251 49.510 1.00 22.36 78 VAL A N 1
ATOM 591 C CA . VAL A 1 81 ? 130.965 -13.416 48.881 1.00 24.41 78 VAL A CA 1
ATOM 592 C C . VAL A 1 81 ? 130.981 -14.645 47.975 1.00 24.54 78 VAL A C 1
ATOM 593 O O . VAL A 1 81 ? 131.531 -14.603 46.882 1.00 25.26 78 VAL A O 1
ATOM 597 N N . GLU A 1 82 ? 130.377 -15.739 48.418 1.00 26.15 79 GLU A N 1
ATOM 598 C CA . GLU A 1 82 ? 130.269 -16.923 47.569 1.00 27.81 79 GLU A CA 1
ATOM 599 C C . GLU A 1 82 ? 129.497 -16.665 46.288 1.00 27.52 79 GLU A C 1
ATOM 600 O O . GLU A 1 82 ? 129.857 -17.185 45.225 1.00 26.39 79 GLU A O 1
ATOM 606 N N . GLY A 1 83 ? 128.407 -15.902 46.396 1.00 26.29 80 GLY A N 1
ATOM 607 C CA . GLY A 1 83 ? 127.583 -15.620 45.226 1.00 25.81 80 GLY A CA 1
ATOM 608 C C . GLY A 1 83 ? 128.400 -14.796 44.246 1.00 26.56 80 GLY A C 1
ATOM 609 O O . GLY A 1 83 ? 128.371 -15.071 43.037 1.00 25.75 80 GLY A O 1
ATOM 610 N N . PHE A 1 84 ? 129.162 -13.825 44.781 1.00 24.85 81 PHE A N 1
ATOM 611 C CA . PHE A 1 84 ? 130.029 -13.002 43.962 1.00 25.65 81 PHE A CA 1
ATOM 612 C C . PHE A 1 84 ? 131.086 -13.872 43.264 1.00 24.61 81 PHE A C 1
ATOM 613 O O . PHE A 1 84 ? 131.332 -13.736 42.057 1.00 23.95 81 PHE A O 1
ATOM 621 N N . ALA A 1 85 ? 131.693 -14.781 44.018 1.00 25.53 82 ALA A N 1
ATOM 622 C CA . ALA A 1 85 ? 132.756 -15.651 43.476 1.00 25.63 82 ALA A CA 1
ATOM 623 C C . ALA A 1 85 ? 132.230 -16.557 42.361 1.00 26.18 82 ALA A C 1
ATOM 624 O O . ALA A 1 85 ? 132.947 -16.828 41.380 1.00 24.59 82 ALA A O 1
ATOM 626 N N . LYS A 1 86 ? 131.008 -17.050 42.552 1.00 26.58 83 LYS A N 1
ATOM 627 C CA . LYS A 1 86 ? 130.350 -17.910 41.557 1.00 29.03 83 LYS A CA 1
ATOM 628 C C . LYS A 1 86 ? 130.119 -17.084 40.274 1.00 27.82 83 LYS A C 1
ATOM 629 O O . LYS A 1 86 ? 130.418 -17.541 39.190 1.00 27.92 83 LYS A O 1
ATOM 635 N N . CYS A 1 87 ? 129.616 -15.862 40.427 1.00 28.36 84 CYS A N 1
ATOM 636 C CA . CYS A 1 87 ? 129.411 -14.921 39.309 1.00 29.29 84 CYS A CA 1
ATOM 637 C C . CYS A 1 87 ? 130.693 -14.742 38.472 1.00 29.09 84 CYS A C 1
ATOM 638 O O . CYS A 1 87 ? 130.679 -14.962 37.265 1.00 28.44 84 CYS A O 1
ATOM 641 N N . ILE A 1 88 ? 131.811 -14.423 39.112 1.00 29.36 85 ILE A N 1
ATOM 642 C CA . ILE A 1 88 ? 133.069 -14.206 38.378 1.00 30.36 85 ILE A CA 1
ATOM 643 C C . ILE A 1 88 ? 133.876 -15.491 38.080 1.00 31.52 85 ILE A C 1
ATOM 644 O O . ILE A 1 88 ? 134.941 -15.418 37.454 1.00 31.57 85 ILE A O 1
ATOM 649 N N . GLY A 1 89 ? 133.380 -16.651 38.515 1.00 31.66 86 GLY A N 1
ATOM 650 C CA . GLY A 1 89 ? 134.050 -17.922 38.252 1.00 32.14 86 GLY A CA 1
ATOM 651 C C . GLY A 1 89 ? 135.398 -18.113 38.930 1.00 32.94 86 GLY A C 1
ATOM 652 O O . GLY A 1 89 ? 136.319 -18.683 38.328 1.00 33.24 86 GLY A O 1
ATOM 653 N N . GLN A 1 90 ? 135.534 -17.626 40.164 1.00 32.75 87 GLN A N 1
ATOM 654 C CA . GLN A 1 90 ? 136.765 -17.775 40.939 1.00 33.40 87 GLN A CA 1
ATOM 655 C C . GLN A 1 90 ? 136.501 -18.483 42.278 1.00 33.51 87 GLN A C 1
ATOM 656 O O . GLN A 1 90 ? 135.493 -18.227 42.934 1.00 33.51 87 GLN A O 1
ATOM 662 N N . ASP A 1 91 ? 137.421 -19.347 42.693 1.00 32.72 88 ASP A N 1
ATOM 663 C CA . ASP A 1 91 ? 137.381 -19.985 44.009 1.00 32.72 88 ASP A CA 1
ATOM 664 C C . ASP A 1 91 ? 137.714 -18.986 45.115 1.00 31.51 88 ASP A C 1
ATOM 665 O O . ASP A 1 91 ? 138.523 -18.058 44.904 1.00 30.08 88 ASP A O 1
ATOM 670 N N . LEU A 1 92 ? 137.101 -19.185 46.282 1.00 30.24 89 LEU A N 1
ATOM 671 C CA . LEU A 1 92 ? 137.437 -18.413 47.477 1.00 30.35 89 LEU A CA 1
ATOM 672 C C . LEU A 1 92 ? 138.723 -18.961 48.091 1.00 30.51 89 LEU A C 1
ATOM 673 O O . LEU A 1 92 ? 138.952 -20.176 48.065 1.00 29.94 89 LEU A O 1
ATOM 678 N N . ARG A 1 93 ? 139.557 -18.074 48.625 1.00 29.73 90 ARG A N 1
ATOM 679 C CA . ARG A 1 93 ? 140.740 -18.516 49.374 1.00 30.11 90 ARG A CA 1
ATOM 680 C C . ARG A 1 93 ? 140.725 -17.806 50.701 1.00 29.71 90 ARG A C 1
ATOM 681 O O . ARG A 1 93 ? 140.298 -16.649 50.789 1.00 29.49 90 ARG A O 1
ATOM 689 N N . ILE A 1 94 ? 141.190 -18.475 51.745 1.00 29.32 91 ILE A N 1
ATOM 690 C CA . ILE A 1 94 ? 141.387 -17.815 53.028 1.00 29.90 91 ILE A CA 1
ATOM 691 C C . ILE A 1 94 ? 142.523 -16.787 52.832 1.00 30.60 91 ILE A C 1
ATOM 692 O O . ILE A 1 94 ? 143.626 -17.142 52.436 1.00 28.94 91 ILE A O 1
ATOM 697 N N . ASP A 1 95 ? 142.224 -15.520 53.082 1.00 30.79 92 ASP A N 1
ATOM 698 C CA . ASP A 1 95 ? 143.177 -14.441 52.915 1.00 31.78 92 ASP A CA 1
ATOM 699 C C . ASP A 1 95 ? 143.876 -14.186 54.248 1.00 31.86 92 ASP A C 1
ATOM 700 O O . ASP A 1 95 ? 143.219 -13.998 55.276 1.00 32.54 92 ASP A O 1
ATOM 705 N N . GLU A 1 96 ? 145.200 -14.145 54.251 1.00 31.42 93 GLU A N 1
ATOM 706 C CA . GLU A 1 96 ? 145.934 -14.033 55.515 1.00 32.48 93 GLU A CA 1
ATOM 707 C C . GLU A 1 96 ? 145.732 -12.688 56.214 1.00 32.29 93 GLU A C 1
ATOM 708 O O . GLU A 1 96 ? 145.635 -12.624 57.453 1.00 31.42 93 GLU A O 1
ATOM 714 N N . ASP A 1 97 ? 145.658 -11.627 55.410 1.00 32.32 94 ASP A N 1
ATOM 715 C CA . ASP A 1 97 ? 145.285 -10.276 55.880 1.00 33.56 94 ASP A CA 1
ATOM 716 C C . ASP A 1 97 ? 143.876 -10.227 56.518 1.00 33.09 94 ASP A C 1
ATOM 717 O O . ASP A 1 97 ? 143.705 -9.748 57.638 1.00 34.38 94 ASP A O 1
ATOM 722 N N . ALA A 1 98 ? 142.872 -10.739 55.820 1.00 33.21 95 ALA A N 1
ATOM 723 C CA . ALA A 1 98 ? 141.515 -10.856 56.400 1.00 32.34 95 ALA A CA 1
ATOM 724 C C . ALA A 1 98 ? 141.548 -11.699 57.679 1.00 32.90 95 ALA A C 1
ATOM 725 O O . ALA A 1 98 ? 140.897 -11.354 58.670 1.00 32.06 95 ALA A O 1
ATOM 727 N N . LEU A 1 99 ? 142.303 -12.806 57.635 1.00 33.20 96 LEU A N 1
ATOM 728 C CA . LEU A 1 99 ? 142.391 -13.732 58.751 1.00 33.92 96 LEU A CA 1
ATOM 729 C C . LEU A 1 99 ? 142.962 -13.032 59.982 1.00 34.83 96 LEU A C 1
ATOM 730 O O . LEU A 1 99 ? 142.453 -13.206 61.108 1.00 34.64 96 LEU A O 1
ATOM 735 N N . ALA A 1 100 ? 144.008 -12.241 59.752 1.00 35.94 97 ALA A N 1
ATOM 736 C CA . ALA A 1 100 ? 144.577 -11.394 60.792 1.00 37.58 97 ALA A CA 1
ATOM 737 C C . ALA A 1 100 ? 143.546 -10.380 61.342 1.00 38.47 97 ALA A C 1
ATOM 738 O O . ALA A 1 100 ? 143.439 -10.234 62.555 1.00 38.65 97 ALA A O 1
ATOM 740 N N . MET A 1 101 ? 142.771 -9.723 60.466 1.00 39.52 98 MET A N 1
ATOM 741 C CA . MET A 1 101 ? 141.656 -8.851 60.913 1.00 40.74 98 MET A CA 1
ATOM 742 C C . MET A 1 101 ? 140.708 -9.620 61.862 1.00 41.92 98 MET A C 1
ATOM 743 O O . MET A 1 101 ? 140.484 -9.183 62.999 1.00 42.47 98 MET A O 1
ATOM 748 N N . ILE A 1 102 ? 140.182 -10.765 61.402 1.00 43.17 99 ILE A N 1
ATOM 749 C CA . ILE A 1 102 ? 139.211 -11.581 62.175 1.00 44.54 99 ILE A CA 1
ATOM 750 C C . ILE A 1 102 ? 139.760 -11.895 63.563 1.00 45.36 99 ILE A C 1
ATOM 751 O O . ILE A 1 102 ? 139.055 -11.760 64.577 1.00 45.58 99 ILE A O 1
ATOM 756 N N . LYS A 1 103 ? 141.023 -12.316 63.588 1.00 46.30 100 LYS A N 1
ATOM 757 C CA . LYS A 1 103 ? 141.690 -12.743 64.823 1.00 47.39 100 LYS A CA 1
ATOM 758 C C . LYS A 1 103 ? 141.660 -11.682 65.916 1.00 47.68 100 LYS A C 1
ATOM 759 O O . LYS A 1 103 ? 141.365 -11.991 67.074 1.00 47.58 100 LYS A O 1
ATOM 765 N N . LYS A 1 104 ? 141.950 -10.439 65.533 1.00 48.41 101 LYS A N 1
ATOM 766 C CA . LYS A 1 104 ? 141.862 -9.286 66.425 1.00 49.41 101 LYS A CA 1
ATOM 767 C C . LYS A 1 104 ? 140.492 -9.228 67.106 1.00 49.85 101 LYS A C 1
ATOM 768 O O . LYS A 1 104 ? 140.382 -9.361 68.330 1.00 49.35 101 LYS A O 1
ATOM 774 N N . LYS A 1 105 ? 139.454 -9.057 66.286 1.00 50.56 102 LYS A N 1
ATOM 775 C CA . LYS A 1 105 ? 138.066 -9.002 66.735 1.00 51.11 102 LYS A CA 1
ATOM 776 C C . LYS A 1 105 ? 137.701 -10.052 67.778 1.00 51.59 102 LYS A C 1
ATOM 777 O O . LYS A 1 105 ? 136.837 -9.809 68.624 1.00 52.08 102 LYS A O 1
ATOM 783 N N . TYR A 1 106 ? 138.347 -11.212 67.711 1.00 52.17 103 TYR A N 1
ATOM 784 C CA . TYR A 1 106 ? 137.983 -12.339 68.567 1.00 52.51 103 TYR A CA 1
ATOM 785 C C . TYR A 1 106 ? 138.973 -12.667 69.686 1.00 52.98 103 TYR A C 1
ATOM 786 O O . TYR A 1 106 ? 138.631 -13.405 70.622 1.00 53.67 103 TYR A O 1
ATOM 795 N N . GLY A 1 107 ? 140.192 -12.135 69.598 1.00 53.39 104 GLY A N 1
ATOM 796 C CA . GLY A 1 107 ? 141.238 -12.445 70.582 1.00 53.10 104 GLY A CA 1
ATOM 797 C C . GLY A 1 107 ? 142.112 -13.626 70.183 1.00 53.34 104 GLY A C 1
ATOM 798 O O . GLY A 1 107 ? 141.627 -14.655 69.703 1.00 53.18 104 GLY A O 1
ATOM 799 N N . LEU A 1 111 ? 138.713 -19.560 66.620 1.00 51.76 108 LEU A N 1
ATOM 800 C CA . LEU A 1 111 ? 137.598 -19.179 65.758 1.00 51.66 108 LEU A CA 1
ATOM 801 C C . LEU A 1 111 ? 137.076 -20.346 64.924 1.00 51.29 108 LEU A C 1
ATOM 802 O O . LEU A 1 111 ? 137.811 -20.972 64.171 1.00 51.67 108 LEU A O 1
ATOM 807 N N . THR A 1 112 ? 135.784 -20.608 65.058 1.00 50.90 109 THR A N 1
ATOM 808 C CA . THR A 1 112 ? 135.124 -21.744 64.431 1.00 50.16 109 THR A CA 1
ATOM 809 C C . THR A 1 112 ? 135.139 -21.650 62.897 1.00 49.76 109 THR A C 1
ATOM 810 O O . THR A 1 112 ? 135.617 -20.647 62.343 1.00 50.27 109 THR A O 1
ATOM 814 N N . PRO A 1 113 ? 134.629 -22.694 62.199 1.00 48.84 110 PRO A N 1
ATOM 815 C CA . PRO A 1 113 ? 134.482 -22.647 60.736 1.00 47.75 110 PRO A CA 1
ATOM 816 C C . PRO A 1 113 ? 133.664 -21.460 60.222 1.00 47.20 110 PRO A C 1
ATOM 817 O O . PRO A 1 113 ? 134.061 -20.829 59.228 1.00 46.45 110 PRO A O 1
ATOM 821 N N . GLN A 1 114 ? 132.544 -21.160 60.887 1.00 45.93 111 GLN A N 1
ATOM 822 C CA . GLN A 1 114 ? 131.681 -20.057 60.461 1.00 45.13 111 GLN A CA 1
ATOM 823 C C . GLN A 1 114 ? 132.411 -18.719 60.609 1.00 43.59 111 GLN A C 1
ATOM 824 O O . GLN A 1 114 ? 132.152 -17.791 59.847 1.00 43.30 111 GLN A O 1
ATOM 830 N N . ARG A 1 115 ? 133.330 -18.630 61.575 1.00 41.97 112 ARG A N 1
ATOM 831 C CA . ARG A 1 115 ? 134.095 -17.405 61.743 1.00 40.53 112 ARG A CA 1
ATOM 832 C C . ARG A 1 115 ? 135.169 -17.267 60.685 1.00 39.37 112 ARG A C 1
ATOM 833 O O . ARG A 1 115 ? 135.276 -16.234 60.036 1.00 37.96 112 ARG A O 1
ATOM 841 N N . LEU A 1 116 ? 135.948 -18.329 60.526 1.00 37.87 113 LEU A N 1
ATOM 842 C CA . LEU A 1 116 ? 136.984 -18.428 59.512 1.00 36.73 113 LEU A CA 1
ATOM 843 C C . LEU A 1 116 ? 136.471 -18.126 58.094 1.00 35.08 113 LEU A C 1
ATOM 844 O O . LEU A 1 116 ? 137.152 -17.498 57.282 1.00 34.17 113 LEU A O 1
ATOM 849 N N . LYS A 1 117 ? 135.260 -18.579 57.818 1.00 33.99 114 LYS A N 1
ATOM 850 C CA . LYS A 1 117 ? 134.558 -18.279 56.586 1.00 33.65 114 LYS A CA 1
ATOM 851 C C . LYS A 1 117 ? 134.668 -16.797 56.174 1.00 32.48 114 LYS A C 1
ATOM 852 O O . LYS A 1 117 ? 134.828 -16.503 54.995 1.00 32.43 114 LYS A O 1
ATOM 858 N N . MET A 1 118 ? 134.626 -15.884 57.147 1.00 31.56 115 MET A N 1
ATOM 859 C CA . MET A 1 118 ? 134.725 -14.432 56.895 1.00 30.59 115 MET A CA 1
ATOM 860 C C . MET A 1 118 ? 136.075 -13.958 56.313 1.00 30.18 115 MET A C 1
ATOM 861 O O . MET A 1 118 ? 136.154 -12.839 55.813 1.00 30.48 115 MET A O 1
ATOM 866 N N . ALA A 1 119 ? 137.113 -14.784 56.373 1.00 28.64 116 ALA A N 1
ATOM 867 C CA . ALA A 1 119 ? 138.418 -14.439 55.788 1.00 28.19 116 ALA A CA 1
ATOM 868 C C . ALA A 1 119 ? 138.567 -14.976 54.366 1.00 28.34 116 ALA A C 1
ATOM 869 O O . ALA A 1 119 ? 139.617 -14.809 53.715 1.00 28.40 116 ALA A O 1
ATOM 871 N N . LYS A 1 120 ? 137.522 -15.617 53.861 1.00 29.27 117 LYS A N 1
ATOM 872 C CA . LYS A 1 120 ? 137.627 -16.234 52.551 1.00 31.18 117 LYS A CA 1
ATOM 873 C C . LYS A 1 120 ? 137.212 -15.284 51.478 1.00 32.02 117 LYS A C 1
ATOM 874 O O . LYS A 1 120 ? 136.069 -14.849 51.459 1.00 32.73 117 LYS A O 1
ATOM 880 N N . ILE A 1 121 ? 138.121 -14.991 50.552 1.00 32.37 118 ILE A N 1
ATOM 881 C CA . ILE A 1 121 ? 137.794 -14.055 49.487 1.00 33.01 118 ILE A CA 1
ATOM 882 C C . ILE A 1 121 ? 138.331 -14.515 48.129 1.00 32.06 118 ILE A C 1
ATOM 883 O O . ILE A 1 121 ? 139.266 -15.296 48.090 1.00 31.66 118 ILE A O 1
ATOM 888 N N . PRO A 1 122 ? 137.713 -14.050 47.020 1.00 31.77 119 PRO A N 1
ATOM 889 C CA . PRO A 1 122 ? 138.217 -14.368 45.687 1.00 31.89 119 PRO A CA 1
ATOM 890 C C . PRO A 1 122 ? 139.513 -13.594 45.479 1.00 31.83 119 PRO A C 1
ATOM 891 O O . PRO A 1 122 ? 139.740 -12.634 46.172 1.00 29.25 119 PRO A O 1
ATOM 895 N N . PRO A 1 123 ? 140.389 -14.051 44.571 1.00 33.64 120 PRO A N 1
ATOM 896 C CA . PRO A 1 123 ? 141.648 -13.291 44.386 1.00 34.64 120 PRO A CA 1
ATOM 897 C C . PRO A 1 123 ? 141.435 -11.886 43.826 1.00 35.25 120 PRO A C 1
ATOM 898 O O . PRO A 1 123 ? 142.329 -11.055 43.882 1.00 35.86 120 PRO A O 1
ATOM 902 N N . SER A 1 124 ? 140.241 -11.615 43.330 1.00 35.75 121 SER A N 1
ATOM 903 C CA . SER A 1 124 ? 139.969 -10.358 42.698 1.00 37.08 121 SER A CA 1
ATOM 904 C C . SER A 1 124 ? 139.718 -9.213 43.691 1.00 37.06 121 SER A C 1
ATOM 905 O O . SER A 1 124 ? 139.731 -8.041 43.292 1.00 36.01 121 SER A O 1
ATOM 908 N N . CYS A 1 125 ? 139.507 -9.579 44.962 1.00 36.42 122 CYS A N 1
ATOM 909 C CA . CYS A 1 125 ? 139.157 -8.669 46.034 1.00 36.03 122 CYS A CA 1
ATOM 910 C C . CYS A 1 125 ? 140.299 -8.347 47.008 1.00 35.15 122 CYS A C 1
ATOM 911 O O . CYS A 1 125 ? 141.078 -9.222 47.327 1.00 35.31 122 CYS A O 1
ATOM 914 N N . ARG A 1 126 ? 140.373 -7.088 47.461 1.00 33.95 123 ARG A N 1
ATOM 915 C CA . ARG A 1 126 ? 141.141 -6.622 48.639 1.00 33.80 123 ARG A CA 1
ATOM 916 C C . ARG A 1 126 ? 140.192 -6.483 49.868 1.00 32.23 123 ARG A C 1
ATOM 917 O O . ARG A 1 126 ? 139.132 -5.842 49.748 1.00 31.70 123 ARG A O 1
ATOM 925 N N . PRO A 1 127 ? 140.577 -7.021 51.051 1.00 30.65 124 PRO A N 1
ATOM 926 C CA . PRO A 1 127 ? 139.728 -6.773 52.244 1.00 30.11 124 PRO A CA 1
ATOM 927 C C . PRO A 1 127 ? 139.987 -5.409 52.883 1.00 29.42 124 PRO A C 1
ATOM 928 O O . PRO A 1 127 ? 141.114 -4.949 52.894 1.00 29.84 124 PRO A O 1
ATOM 932 N N . ILE A 1 128 ? 138.961 -4.786 53.447 1.00 29.75 125 ILE A N 1
ATOM 933 C CA . ILE A 1 128 ? 139.063 -3.455 54.071 1.00 30.06 125 ILE A CA 1
ATOM 934 C C . ILE A 1 128 ? 138.623 -3.618 55.519 1.00 31.09 125 ILE A C 1
ATOM 935 O O . ILE A 1 128 ? 137.524 -4.143 55.802 1.00 29.74 125 ILE A O 1
ATOM 940 N N . GLU A 1 129 ? 139.478 -3.207 56.455 1.00 31.59 126 GLU A N 1
ATOM 941 C CA . GLU A 1 129 ? 139.141 -3.493 57.846 1.00 32.51 126 GLU A CA 1
ATOM 942 C C . GLU A 1 129 ? 137.878 -2.760 58.305 1.00 32.13 126 GLU A C 1
ATOM 943 O O . GLU A 1 129 ? 137.627 -1.628 57.918 1.00 31.57 126 GLU A O 1
ATOM 949 N N . ASN A 1 130 ? 137.092 -3.447 59.120 1.00 31.59 127 ASN A N 1
ATOM 950 C CA . ASN A 1 130 ? 135.817 -2.945 59.572 1.00 32.51 127 ASN A CA 1
ATOM 951 C C . ASN A 1 130 ? 136.087 -2.173 60.834 1.00 33.66 127 ASN A C 1
ATOM 952 O O . ASN A 1 130 ? 136.410 -2.770 61.840 1.00 34.95 127 ASN A O 1
ATOM 957 N N . PRO A 1 131 ? 135.977 -0.842 60.791 1.00 34.52 128 PRO A N 1
ATOM 958 C CA . PRO A 1 131 ? 136.303 -0.112 62.010 1.00 35.39 128 PRO A CA 1
ATOM 959 C C . PRO A 1 131 ? 135.235 -0.200 63.133 1.00 35.75 128 PRO A C 1
ATOM 960 O O . PRO A 1 131 ? 135.473 0.283 64.222 1.00 35.93 128 PRO A O 1
ATOM 964 N N . VAL A 1 132 ? 134.081 -0.800 62.866 1.00 36.04 129 VAL A N 1
ATOM 965 C CA . VAL A 1 132 ? 132.977 -0.823 63.827 1.00 36.55 129 VAL A CA 1
ATOM 966 C C . VAL A 1 132 ? 132.636 -2.269 64.273 1.00 37.04 129 VAL A C 1
ATOM 967 O O . VAL A 1 132 ? 132.421 -2.529 65.461 1.00 37.71 129 VAL A O 1
ATOM 971 N N . GLY A 1 133 ? 132.572 -3.198 63.322 1.00 36.53 130 GLY A N 1
ATOM 972 C CA . GLY A 1 133 ? 132.215 -4.577 63.606 1.00 36.46 130 GLY A CA 1
ATOM 973 C C . GLY A 1 133 ? 133.302 -5.516 63.151 1.00 36.69 130 GLY A C 1
ATOM 974 O O . GLY A 1 133 ? 134.481 -5.144 63.144 1.00 37.51 130 GLY A O 1
ATOM 975 N N . THR A 1 134 ? 132.908 -6.716 62.732 1.00 36.09 131 THR A N 1
ATOM 976 C CA . THR A 1 134 ? 133.849 -7.804 62.486 1.00 36.04 131 THR A CA 1
ATOM 977 C C . THR A 1 134 ? 134.169 -8.068 61.000 1.00 34.86 131 THR A C 1
ATOM 978 O O . THR A 1 134 ? 135.340 -8.142 60.615 1.00 35.59 131 THR A O 1
ATOM 982 N N . ALA A 1 135 ? 133.137 -8.232 60.178 1.00 32.93 132 ALA A N 1
ATOM 983 C CA . ALA A 1 135 ? 133.301 -8.597 58.770 1.00 31.89 132 ALA A CA 1
ATOM 984 C C . ALA A 1 135 ? 134.022 -7.494 57.988 1.00 31.33 132 ALA A C 1
ATOM 985 O O . ALA A 1 135 ? 133.531 -6.366 57.958 1.00 30.45 132 ALA A O 1
ATOM 987 N N . PRO A 1 136 ? 135.194 -7.815 57.365 1.00 30.86 133 PRO A N 1
ATOM 988 C CA . PRO A 1 136 ? 135.833 -6.824 56.504 1.00 29.90 133 PRO A CA 1
ATOM 989 C C . PRO A 1 136 ? 134.959 -6.517 55.286 1.00 29.36 133 PRO A C 1
ATOM 990 O O . PRO A 1 136 ? 134.246 -7.407 54.799 1.00 29.06 133 PRO A O 1
ATOM 994 N N . GLY A 1 137 ? 134.997 -5.272 54.812 1.00 27.51 134 GLY A N 1
ATOM 995 C CA . GLY A 1 137 ? 134.431 -4.978 53.492 1.00 27.74 134 GLY A CA 1
ATOM 996 C C . GLY A 1 137 ? 135.409 -5.515 52.439 1.00 27.69 134 GLY A C 1
ATOM 997 O O . GLY A 1 137 ? 136.575 -5.807 52.769 1.00 27.20 134 GLY A O 1
ATOM 998 N N . LEU A 1 138 ? 134.926 -5.665 51.204 1.00 26.35 135 LEU A N 1
ATOM 999 C CA . LEU A 1 138 ? 135.721 -6.094 50.078 1.00 25.79 135 LEU A CA 1
ATOM 1000 C C . LEU A 1 138 ? 135.624 -5.057 48.985 1.00 25.64 135 LEU A C 1
ATOM 1001 O O . LEU A 1 138 ? 134.537 -4.520 48.719 1.00 22.16 135 LEU A O 1
ATOM 1006 N N . ILE A 1 139 ? 136.760 -4.757 48.355 1.00 26.81 136 I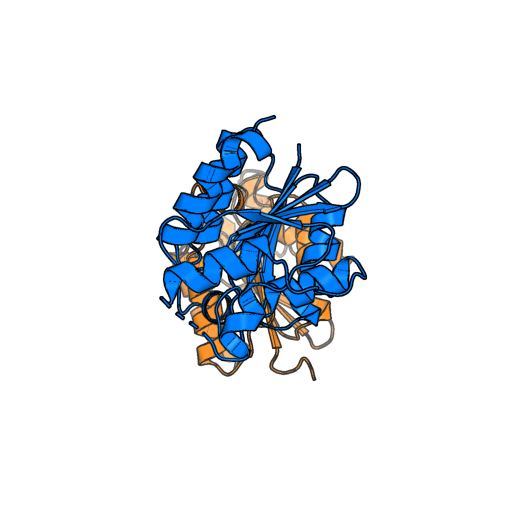LE A N 1
ATOM 1007 C CA . ILE A 1 139 ? 136.763 -4.072 47.052 1.00 27.57 136 ILE A CA 1
ATOM 1008 C C . ILE A 1 139 ? 137.348 -5.017 46.018 1.00 27.73 136 ILE A C 1
ATOM 1009 O O . ILE A 1 139 ? 138.460 -5.569 46.214 1.00 25.54 136 ILE A O 1
ATOM 1014 N N . CYS A 1 140 ? 136.641 -5.179 44.899 1.00 27.10 137 CYS A N 1
ATOM 1015 C CA . CYS A 1 140 ? 137.089 -6.124 43.878 1.00 29.28 137 CYS A CA 1
ATOM 1016 C C . CYS A 1 140 ? 137.165 -5.458 42.522 1.00 28.78 137 CYS A C 1
ATOM 1017 O O . CYS A 1 140 ? 136.413 -4.512 42.241 1.00 28.79 137 CYS A O 1
ATOM 1020 N N . ALA A 1 141 ? 138.067 -5.947 41.684 1.00 28.55 138 ALA A N 1
ATOM 1021 C CA . ALA A 1 141 ? 138.173 -5.472 40.313 1.00 29.06 138 ALA A CA 1
ATOM 1022 C C . ALA A 1 141 ? 137.705 -6.601 39.386 1.00 29.44 138 ALA A C 1
ATOM 1023 O O . ALA A 1 141 ? 138.146 -7.738 39.515 1.00 29.79 138 ALA A O 1
ATOM 1025 N N . VAL A 1 142 ? 136.760 -6.302 38.501 1.00 29.05 139 VAL A N 1
ATOM 1026 C CA . VAL A 1 142 ? 136.277 -7.277 37.557 1.00 28.93 139 VAL A CA 1
ATOM 1027 C C . VAL A 1 142 ? 136.483 -6.584 36.244 1.00 29.36 139 VAL A C 1
ATOM 1028 O O . VAL A 1 142 ? 135.706 -5.739 35.882 1.00 27.64 139 VAL A O 1
ATOM 1032 N N . GLY A 1 143 ? 137.599 -6.885 35.584 1.00 30.11 140 GLY A N 1
ATOM 1033 C CA . GLY A 1 143 ? 138.019 -6.117 34.420 1.00 31.12 140 GLY A CA 1
ATOM 1034 C C . GLY A 1 143 ? 138.266 -4.680 34.826 1.00 31.13 140 GLY A C 1
ATOM 1035 O O . GLY A 1 143 ? 138.901 -4.408 35.843 1.00 32.10 140 GLY A O 1
ATOM 1036 N N . GLY A 1 144 ? 137.741 -3.748 34.059 1.00 30.68 141 GLY A N 1
ATOM 1037 C CA . GLY A 1 144 ? 137.836 -2.352 34.457 1.00 30.27 141 GLY A CA 1
ATOM 1038 C C . GLY A 1 144 ? 136.692 -1.905 35.373 1.00 30.26 141 GLY A C 1
ATOM 1039 O O . GLY A 1 144 ? 136.573 -0.717 35.663 1.00 31.65 141 GLY A O 1
ATOM 1040 N N . LYS A 1 145 ? 135.847 -2.820 35.848 1.00 28.64 142 LYS A N 1
ATOM 1041 C CA . LYS A 1 145 ? 134.754 -2.394 36.714 1.00 28.08 142 LYS A CA 1
ATOM 1042 C C . LYS A 1 145 ? 135.129 -2.603 38.177 1.00 27.73 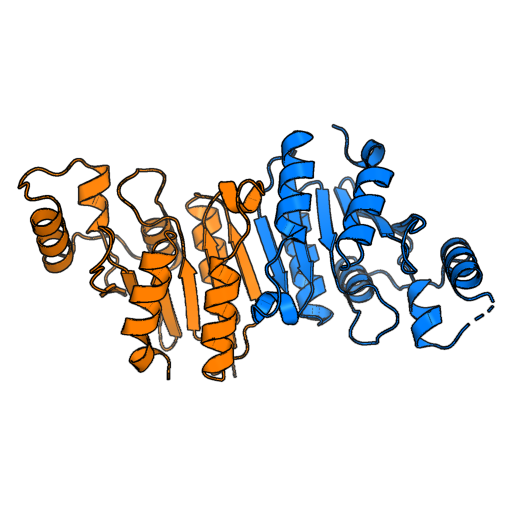142 LYS A C 1
ATOM 1043 O O . LYS A 1 145 ? 136.086 -3.335 38.470 1.00 27.20 142 LYS A O 1
ATOM 1049 N N . LYS A 1 146 ? 134.375 -1.992 39.098 1.00 26.28 143 LYS A N 1
ATOM 1050 C CA . LYS A 1 146 ? 134.691 -2.115 40.521 1.00 26.23 143 LYS A CA 1
ATOM 1051 C C . LYS A 1 146 ? 133.477 -2.597 41.285 1.00 25.15 143 LYS A C 1
ATOM 1052 O O . LYS A 1 146 ? 132.368 -2.169 40.996 1.00 25.07 143 LYS A O 1
ATOM 1058 N N . VAL A 1 147 ? 133.704 -3.497 42.238 1.00 24.51 144 VAL A N 1
ATOM 1059 C CA . VAL A 1 147 ? 132.629 -4.009 43.074 1.00 24.85 144 VAL A CA 1
ATOM 1060 C C . VAL A 1 147 ? 133.029 -3.796 44.529 1.00 25.03 144 VAL A C 1
ATOM 1061 O O . VAL A 1 147 ? 134.163 -4.133 44.948 1.00 25.26 144 VAL A O 1
ATOM 1065 N N . ILE A 1 148 ? 132.099 -3.243 45.281 1.00 22.95 145 ILE A N 1
ATOM 1066 C CA . ILE A 1 148 ? 132.293 -3.033 46.698 1.00 22.76 145 ILE A CA 1
ATOM 1067 C C . ILE A 1 148 ? 131.258 -3.844 47.457 1.00 22.42 145 ILE A C 1
ATOM 1068 O O . ILE A 1 148 ? 130.040 -3.745 47.187 1.00 22.78 145 ILE A O 1
ATOM 1073 N N . ILE A 1 149 ? 131.740 -4.645 48.412 1.00 22.64 146 ILE A N 1
ATOM 1074 C CA . ILE A 1 149 ? 130.895 -5.583 49.150 1.00 22.37 146 ILE A CA 1
ATOM 1075 C C . ILE A 1 149 ? 130.934 -5.209 50.622 1.00 22.81 146 ILE A C 1
ATOM 1076 O O . ILE A 1 149 ? 132.035 -5.168 51.236 1.00 21.35 146 ILE A O 1
ATOM 1081 N N . LEU A 1 150 ? 129.751 -4.852 51.162 1.00 22.28 147 LEU A N 1
ATOM 1082 C CA . LEU A 1 150 ? 129.637 -4.281 52.537 1.00 22.47 147 LEU A CA 1
ATOM 1083 C C . LEU A 1 150 ? 128.750 -5.106 53.454 1.00 22.96 147 LEU A C 1
ATOM 1084 O O . LEU A 1 150 ? 127.840 -5.773 52.980 1.00 23.58 147 LEU A O 1
ATOM 1089 N N . PRO A 1 151 ? 129.008 -5.059 54.778 1.00 23.52 148 PRO A N 1
ATOM 1090 C CA . PRO A 1 151 ? 128.128 -5.695 55.759 1.00 24.23 148 PRO A CA 1
ATOM 1091 C C . PRO A 1 151 ? 126.761 -5.036 55.750 1.00 24.94 148 PRO A C 1
ATOM 1092 O O . PRO A 1 151 ? 126.598 -3.889 55.261 1.00 25.07 148 PRO A O 1
ATOM 1096 N N . GLY A 1 152 ? 125.777 -5.750 56.282 1.00 25.65 149 GLY A N 1
ATOM 1097 C CA . GLY A 1 152 ? 124.428 -5.208 56.311 1.00 26.13 149 GLY A CA 1
ATOM 1098 C C . GLY A 1 152 ? 124.113 -4.290 57.484 1.00 26.58 149 GLY A C 1
ATOM 1099 O O . GLY A 1 152 ? 123.145 -3.520 57.409 1.00 26.49 149 GLY A O 1
ATOM 1100 N N . VAL A 1 153 ? 124.915 -4.318 58.547 1.00 25.67 150 VAL A N 1
ATOM 1101 C CA . VAL A 1 153 ? 124.638 -3.466 59.726 1.00 27.42 150 VAL A CA 1
ATOM 1102 C C . VAL A 1 153 ? 124.908 -1.970 59.381 1.00 27.13 150 VAL A C 1
ATOM 1103 O O . VAL A 1 153 ? 126.020 -1.635 58.958 1.00 27.81 150 VAL A O 1
ATOM 1107 N N . PRO A 1 154 ? 123.894 -1.084 59.513 1.00 27.21 151 PRO A N 1
ATOM 1108 C CA . PRO A 1 154 ? 124.028 0.280 58.960 1.00 27.66 151 PRO A CA 1
ATOM 1109 C C . PRO A 1 154 ? 125.295 1.037 59.341 1.00 27.34 151 PRO A C 1
ATOM 1110 O O . PRO A 1 154 ? 125.937 1.632 58.473 1.00 26.98 151 PRO A O 1
ATOM 1114 N N . LYS A 1 155 ? 125.671 0.981 60.615 1.00 28.13 152 LYS A N 1
ATOM 1115 C CA . LYS A 1 155 ? 126.822 1.680 61.105 1.00 28.57 152 LYS A CA 1
ATOM 1116 C C . LYS A 1 155 ? 128.096 1.111 60.522 1.00 28.58 152 LYS A C 1
ATOM 1117 O O . LYS A 1 155 ? 129.042 1.849 60.236 1.00 28.64 152 LYS A O 1
ATOM 1123 N N . GLU A 1 156 ? 128.125 -0.201 60.299 1.00 27.30 153 GLU A N 1
ATOM 1124 C CA . GLU A 1 156 ? 129.314 -0.800 59.706 1.00 26.19 153 GLU A CA 1
ATOM 1125 C C . GLU A 1 156 ? 129.407 -0.436 58.221 1.00 26.12 153 GLU A C 1
ATOM 1126 O O . GLU A 1 156 ? 130.485 -0.042 57.729 1.00 25.85 153 GLU A O 1
ATOM 1132 N N . MET A 1 157 ? 128.284 -0.594 57.523 1.00 25.22 154 MET A N 1
ATOM 1133 C CA . MET A 1 157 ? 128.161 -0.244 56.098 1.00 26.19 154 MET A CA 1
ATOM 1134 C C . MET A 1 157 ? 128.602 1.206 55.874 1.00 26.53 154 MET A C 1
ATOM 1135 O O . MET A 1 157 ? 129.472 1.478 55.025 1.00 26.14 154 MET A O 1
ATOM 1140 N N . GLU A 1 158 ? 128.065 2.132 56.675 1.00 27.86 155 GLU A N 1
ATOM 1141 C CA . GLU A 1 158 ? 128.423 3.543 56.538 1.00 28.53 155 GLU A CA 1
ATOM 1142 C C . GLU A 1 158 ? 129.914 3.843 56.782 1.00 28.63 155 GLU A C 1
ATOM 1143 O O . GLU A 1 158 ? 130.548 4.547 55.979 1.00 28.41 155 GLU A O 1
ATOM 1149 N N . ALA A 1 159 ? 130.476 3.309 57.870 1.00 28.59 156 ALA A N 1
ATOM 1150 C CA . ALA A 1 159 ? 131.883 3.530 58.207 1.00 28.36 156 ALA A CA 1
ATOM 1151 C C . ALA A 1 159 ? 132.749 3.004 57.076 1.00 28.92 156 ALA A C 1
ATOM 1152 O O . ALA A 1 159 ? 133.689 3.675 56.639 1.00 28.76 156 ALA A O 1
ATOM 1154 N N . LEU A 1 160 ? 132.388 1.837 56.546 1.00 29.10 157 LEU A N 1
ATOM 1155 C CA . LEU A 1 160 ? 133.214 1.162 55.543 1.00 30.10 157 LEU A CA 1
ATOM 1156 C C . LEU A 1 160 ? 133.164 1.890 54.210 1.00 30.90 157 LEU A C 1
ATOM 1157 O O . LEU A 1 160 ? 134.205 2.093 53.558 1.00 31.03 157 LEU A O 1
ATOM 1162 N N . LEU A 1 161 ? 131.966 2.307 53.809 1.00 31.25 158 LEU A N 1
ATOM 1163 C CA . LEU A 1 161 ? 131.803 3.012 52.538 1.00 32.26 158 LEU A CA 1
ATOM 1164 C C . LEU A 1 161 ? 132.535 4.353 52.562 1.00 32.67 158 LEU A C 1
ATOM 1165 O O . LEU A 1 161 ? 133.246 4.671 51.619 1.00 32.46 158 LEU A O 1
ATOM 1170 N N . LYS A 1 162 ? 132.408 5.104 53.651 1.00 33.69 159 LYS A N 1
ATOM 1171 C CA . LYS A 1 162 ? 133.223 6.305 53.825 1.00 35.98 159 LYS A CA 1
ATOM 1172 C C . LYS A 1 162 ? 134.746 6.017 53.801 1.00 36.30 159 LYS A C 1
ATOM 1173 O O . LYS A 1 162 ? 135.494 6.720 53.127 1.00 37.17 159 LYS A O 1
ATOM 1179 N N . ALA A 1 163 ? 135.193 4.953 54.461 1.00 36.96 160 ALA A N 1
ATOM 1180 C CA . ALA A 1 163 ? 136.605 4.485 54.351 1.00 37.48 160 ALA A CA 1
ATOM 1181 C C . ALA A 1 163 ? 137.090 4.243 52.912 1.00 37.82 160 ALA A C 1
ATOM 1182 O O . ALA A 1 163 ? 138.282 4.366 52.630 1.00 37.29 160 ALA A O 1
ATOM 1184 N N . MET A 1 164 ? 136.153 3.924 52.015 1.00 37.85 161 MET A N 1
ATOM 1185 C CA . MET A 1 164 ? 136.453 3.581 50.633 1.00 37.85 161 MET A CA 1
ATOM 1186 C C . MET A 1 164 ? 136.233 4.708 49.631 1.00 37.95 161 MET A C 1
ATOM 1187 O O . MET A 1 164 ? 136.197 4.469 48.418 1.00 37.42 161 MET A O 1
ATOM 1192 N N . GLU A 1 165 ? 136.117 5.931 50.127 1.00 37.98 162 GLU A N 1
ATOM 1193 C CA . GLU A 1 165 ? 135.794 7.062 49.267 1.00 39.06 162 GLU A CA 1
ATOM 1194 C C . GLU A 1 165 ? 136.757 7.253 48.095 1.00 38.84 162 GLU A C 1
ATOM 1195 O O . GLU A 1 165 ? 136.325 7.463 46.970 1.00 38.60 162 GLU A O 1
ATOM 1201 N N . LYS A 1 166 ? 138.052 7.172 48.355 1.00 38.87 163 LYS A N 1
ATOM 1202 C CA . LYS 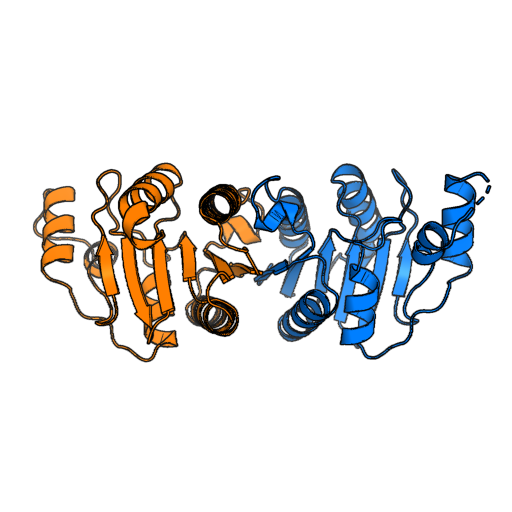A 1 166 ? 139.052 7.377 47.308 1.00 39.12 163 LYS A CA 1
ATOM 1203 C C . LYS A 1 166 ? 138.974 6.328 46.201 1.00 39.16 163 LYS A C 1
ATOM 1204 O O . LYS A 1 166 ? 139.426 6.574 45.097 1.00 38.92 163 LYS A O 1
ATOM 1210 N N . ASP A 1 167 ? 138.358 5.181 46.484 1.00 39.17 164 ASP A N 1
ATOM 1211 C CA . ASP A 1 167 ? 138.118 4.168 45.462 1.00 39.86 164 ASP A CA 1
ATOM 1212 C C . ASP A 1 167 ? 136.910 4.505 44.593 1.00 40.09 164 ASP A C 1
ATOM 1213 O O . ASP A 1 167 ? 136.763 3.968 43.504 1.00 39.87 164 ASP A O 1
ATOM 1218 N N . ILE A 1 168 ? 136.073 5.404 45.098 1.00 40.63 165 ILE A N 1
ATOM 1219 C CA . ILE A 1 168 ? 134.803 5.820 44.509 1.00 42.86 165 ILE A CA 1
ATOM 1220 C C . ILE A 1 168 ? 134.930 7.122 43.691 1.00 44.25 165 ILE A C 1
ATOM 1221 O O . ILE A 1 168 ? 134.273 7.271 42.661 1.00 44.39 165 ILE A O 1
ATOM 1226 N N . ILE A 1 169 ? 135.765 8.053 44.151 1.00 46.09 166 ILE A N 1
A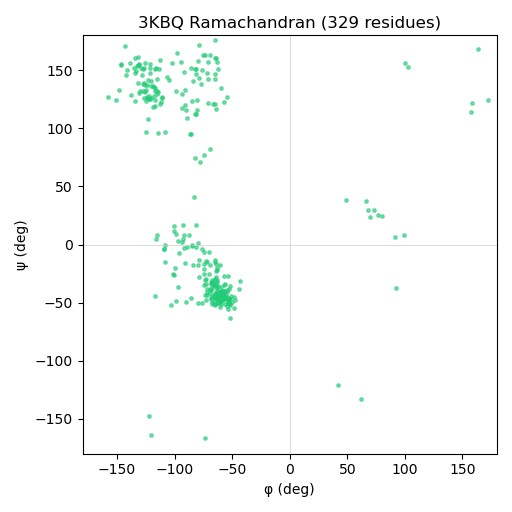TOM 1227 C CA . ILE A 1 169 ? 135.823 9.406 43.576 1.00 48.31 166 ILE A CA 1
ATOM 1228 C C . ILE A 1 169 ? 136.127 9.377 42.091 1.00 49.93 166 ILE A C 1
ATOM 1229 O O . ILE A 1 169 ? 137.135 8.815 41.690 1.00 50.60 166 ILE A O 1
ATOM 1234 N N . ILE A 1 170 ? 135.246 9.971 41.282 1.00 52.12 167 ILE A N 1
ATOM 1235 C CA . ILE A 1 170 ? 135.474 10.089 39.827 1.00 53.52 167 ILE A CA 1
ATOM 1236 C C . ILE A 1 170 ? 136.221 11.386 39.485 1.00 54.39 167 ILE A C 1
ATOM 1237 O O . ILE A 1 170 ? 137.240 11.726 40.122 1.00 55.79 167 ILE A O 1
ATOM 1242 N N . SER B 1 1 ? 104.985 -23.920 41.024 1.00 38.47 -2 SER B N 1
ATOM 1243 C CA . SER B 1 1 ? 106.466 -23.870 41.209 1.00 38.34 -2 SER B CA 1
ATOM 1244 C C . SER B 1 1 ? 106.937 -22.444 41.417 1.00 37.25 -2 SER B C 1
ATOM 1245 O O . SER B 1 1 ? 107.776 -22.224 42.303 1.00 37.50 -2 SER B O 1
ATOM 1247 N N . ASN B 1 2 ? 106.408 -21.492 40.625 1.00 35.85 -1 ASN B N 1
ATOM 1248 C CA . ASN B 1 2 ? 106.494 -20.066 40.974 1.00 35.10 -1 ASN B CA 1
ATOM 1249 C C . ASN B 1 2 ? 105.168 -19.629 41.608 1.00 34.42 -1 ASN B C 1
ATOM 1250 O O . ASN B 1 2 ? 104.927 -18.449 41.866 1.00 31.91 -1 ASN B O 1
ATOM 1255 N N . ALA B 1 3 ? 104.328 -20.627 41.886 1.00 33.57 0 ALA B N 1
ATOM 1256 C CA . ALA B 1 3 ? 102.972 -20.397 42.396 1.00 33.85 0 ALA B CA 1
ATOM 1257 C C . ALA B 1 3 ? 102.896 -19.473 43.627 1.00 33.65 0 ALA B C 1
ATOM 1258 O O . ALA B 1 3 ? 102.054 -18.578 43.673 1.00 33.44 0 ALA B O 1
ATOM 1260 N N . LYS B 1 4 ? 103.749 -19.699 44.618 1.00 33.17 1 LYS B N 1
ATOM 1261 C CA . LYS B 1 4 ? 103.719 -18.881 45.851 1.00 33.03 1 LYS B CA 1
ATOM 1262 C C . LYS B 1 4 ? 104.808 -17.798 45.865 1.00 30.68 1 LYS B C 1
ATOM 1263 O O . LYS B 1 4 ? 105.057 -17.167 46.888 1.00 29.89 1 LYS B O 1
ATOM 1269 N N . ASN B 1 5 ? 105.449 -17.591 44.711 1.00 28.93 2 ASN B N 1
ATOM 1270 C CA . ASN B 1 5 ? 106.506 -16.596 44.559 1.00 27.48 2 ASN B CA 1
ATOM 1271 C C . ASN B 1 5 ? 105.908 -15.267 44.122 1.00 26.15 2 ASN B C 1
ATOM 1272 O O . ASN B 1 5 ? 105.098 -15.220 43.195 1.00 25.36 2 ASN B O 1
ATOM 1277 N N . ALA B 1 6 ? 106.315 -14.197 44.785 1.00 24.38 3 ALA B N 1
ATOM 1278 C CA . ALA B 1 6 ? 105.954 -12.833 44.367 1.00 24.54 3 ALA B CA 1
ATOM 1279 C C . ALA B 1 6 ? 107.199 -12.011 44.221 1.00 23.59 3 ALA B C 1
ATOM 1280 O O . ALA B 1 6 ? 108.207 -12.304 44.878 1.00 23.44 3 ALA B O 1
ATOM 1282 N N . SER B 1 7 ? 107.138 -11.011 43.341 1.00 22.06 4 SER B N 1
ATOM 1283 C CA . SER B 1 7 ? 108.206 -10.008 43.264 1.00 23.43 4 SER B CA 1
ATOM 1284 C C . SER B 1 7 ? 107.652 -8.612 43.392 1.00 22.75 4 SER B C 1
ATOM 1285 O O . SER B 1 7 ? 106.479 -8.367 43.091 1.00 23.03 4 SER B O 1
ATOM 1288 N N . VAL B 1 8 ? 108.512 -7.698 43.820 1.00 23.07 5 VAL B N 1
ATOM 1289 C CA . VAL B 1 8 ? 108.151 -6.318 44.050 1.00 22.12 5 VAL B CA 1
ATOM 1290 C C . VAL B 1 8 ? 109.011 -5.427 43.148 1.00 22.57 5 VAL B C 1
ATOM 1291 O O . VAL B 1 8 ? 110.210 -5.590 43.032 1.00 21.54 5 VAL B O 1
ATOM 1295 N N . ILE B 1 9 ? 108.370 -4.440 42.544 1.00 21.79 6 ILE B N 1
ATOM 1296 C CA . ILE B 1 9 ? 109.061 -3.487 41.711 1.00 21.22 6 ILE B CA 1
ATOM 1297 C C . ILE B 1 9 ? 108.725 -2.098 42.250 1.00 21.89 6 ILE B C 1
ATOM 1298 O O . ILE B 1 9 ? 107.578 -1.815 42.623 1.00 21.99 6 ILE B O 1
ATOM 1303 N N . THR B 1 10 ? 109.736 -1.243 42.323 1.00 20.72 7 THR B N 1
ATOM 1304 C CA . THR B 1 10 ? 109.550 0.125 42.736 1.00 22.53 7 THR B CA 1
ATOM 1305 C C . THR B 1 10 ? 110.134 0.954 41.579 1.00 22.07 7 THR B C 1
ATOM 1306 O O . THR B 1 10 ? 111.285 0.753 41.166 1.00 22.84 7 THR B O 1
ATOM 1310 N N . VAL B 1 11 ? 109.346 1.887 41.069 1.00 22.02 8 VAL B N 1
ATOM 1311 C CA . VAL B 1 11 ? 109.816 2.784 39.990 1.00 21.42 8 VAL B CA 1
ATOM 1312 C C . VAL B 1 11 ? 109.967 4.231 40.520 1.00 23.21 8 VAL B C 1
ATOM 1313 O O . VAL B 1 11 ? 109.022 4.776 41.078 1.00 23.22 8 VAL B O 1
ATOM 1317 N N . GLY B 1 12 ? 111.128 4.853 40.356 1.00 23.27 9 GLY B N 1
ATOM 1318 C CA . GLY B 1 12 ? 111.305 6.209 40.845 1.00 24.18 9 GLY B CA 1
ATOM 1319 C C . GLY B 1 12 ? 112.774 6.542 41.074 1.00 24.55 9 GLY B C 1
ATOM 1320 O O . GLY B 1 12 ? 113.445 5.950 41.932 1.00 22.72 9 GLY B O 1
ATOM 1321 N N . ASN B 1 13 ? 113.274 7.480 40.284 1.00 25.19 10 ASN B N 1
ATOM 1322 C CA . ASN B 1 13 ? 114.638 7.976 40.428 1.00 26.52 10 ASN B CA 1
ATOM 1323 C C . ASN B 1 13 ? 114.985 8.425 41.841 1.00 26.38 10 ASN B C 1
ATOM 1324 O O . ASN B 1 13 ? 116.123 8.266 42.268 1.00 26.28 10 ASN B O 1
ATOM 1329 N N . GLU B 1 14 ? 114.022 9.007 42.555 1.00 26.61 11 GLU B N 1
ATOM 1330 C CA . GLU B 1 14 ? 114.327 9.538 43.880 1.00 28.22 11 GLU B CA 1
ATOM 1331 C C . GLU B 1 14 ? 114.670 8.419 44.889 1.00 27.59 11 GLU B C 1
ATOM 1332 O O . GLU B 1 14 ? 115.447 8.641 45.808 1.00 27.49 11 GLU B O 1
ATOM 1338 N N . ILE B 1 15 ? 114.072 7.237 44.702 1.00 26.87 12 ILE B N 1
ATOM 1339 C CA . ILE B 1 15 ? 114.399 6.069 45.518 1.00 26.52 12 ILE B CA 1
ATOM 1340 C C . ILE B 1 15 ? 115.812 5.648 45.190 1.00 27.02 12 ILE B C 1
ATOM 1341 O O . ILE B 1 15 ? 116.580 5.397 46.099 1.00 26.77 12 ILE B O 1
ATOM 1346 N N . LEU B 1 16 ? 116.141 5.517 43.897 1.00 25.10 13 LEU B N 1
ATOM 1347 C CA . LEU B 1 16 ? 117.525 5.073 43.517 1.00 25.09 13 LEU B CA 1
ATOM 1348 C C . LEU B 1 16 ? 118.552 6.026 44.064 1.00 25.11 13 LEU B C 1
ATOM 1349 O O . LEU B 1 16 ? 119.631 5.624 44.548 1.00 25.28 13 LEU B O 1
ATOM 1354 N N . LYS B 1 17 ? 118.235 7.314 43.960 1.00 24.12 14 LYS B N 1
ATOM 1355 C CA . LYS B 1 17 ? 119.156 8.318 44.432 1.00 24.69 14 LYS B CA 1
ATOM 1356 C C . LYS B 1 17 ? 119.187 8.460 45.946 1.00 23.79 14 LYS B C 1
ATOM 1357 O O . LYS B 1 17 ? 119.958 9.244 46.452 1.00 22.76 14 LYS B O 1
ATOM 1363 N N . GLY B 1 18 ? 118.346 7.729 46.664 1.00 23.26 15 GLY B N 1
ATOM 1364 C CA . GLY B 1 18 ? 118.347 7.813 48.131 1.00 23.74 15 GLY B CA 1
ATOM 1365 C C . GLY B 1 18 ? 117.813 9.149 48.635 1.00 24.74 15 GLY B C 1
ATOM 1366 O O . GLY B 1 18 ? 118.089 9.568 49.763 1.00 23.62 15 GLY B O 1
ATOM 1367 N N . ARG B 1 19 ? 117.009 9.820 47.822 1.00 24.13 16 ARG B N 1
ATOM 1368 C CA . ARG B 1 19 ? 116.372 11.053 48.327 1.00 26.38 16 ARG B CA 1
ATOM 1369 C C . ARG B 1 19 ? 115.180 10.711 49.220 1.00 26.45 16 ARG B C 1
ATOM 1370 O O . ARG B 1 19 ? 114.854 11.447 50.153 1.00 27.43 16 ARG B O 1
ATOM 1378 N N . THR B 1 20 ? 114.559 9.561 48.976 1.00 27.55 17 THR B N 1
ATOM 1379 C CA . THR B 1 20 ? 113.539 9.037 49.881 1.00 29.05 17 THR B CA 1
ATOM 1380 C C . THR B 1 20 ? 113.851 7.543 50.128 1.00 28.25 17 THR B C 1
ATOM 1381 O O . THR B 1 20 ? 114.454 6.844 49.270 1.00 28.85 17 THR B O 1
ATOM 1385 N N . VAL B 1 21 ? 113.428 7.034 51.273 1.00 25.84 18 VAL B N 1
ATOM 1386 C CA . VAL B 1 21 ? 113.637 5.624 51.577 1.00 25.96 18 VAL B CA 1
ATOM 1387 C C . VAL B 1 21 ? 112.488 4.773 50.975 1.00 26.11 18 VAL B C 1
ATOM 1388 O O . VAL B 1 21 ? 111.362 5.244 50.805 1.00 23.42 18 VAL B O 1
ATOM 1392 N N . ASN B 1 22 ? 112.757 3.521 50.649 1.00 25.97 19 ASN B N 1
ATOM 1393 C CA . ASN B 1 22 ? 111.715 2.711 50.031 1.00 25.73 19 ASN B CA 1
ATOM 1394 C C . ASN B 1 22 ? 110.705 2.076 50.991 1.00 25.52 19 ASN B C 1
ATOM 1395 O O . ASN B 1 22 ? 110.678 0.847 51.164 1.00 25.60 19 ASN B O 1
ATOM 1400 N N . THR B 1 23 ? 109.805 2.880 51.528 1.00 25.21 20 THR B N 1
ATOM 1401 C CA . THR B 1 23 ? 108.799 2.338 52.445 1.00 25.26 20 THR B CA 1
ATOM 1402 C C . THR B 1 23 ? 107.732 1.544 51.733 1.00 23.36 20 THR B C 1
ATOM 1403 O O . THR B 1 23 ? 107.166 0.639 52.324 1.00 21.81 20 THR B O 1
ATOM 1407 N N . ASN B 1 24 ? 107.414 1.885 50.479 1.00 22.53 21 ASN B N 1
ATOM 1408 C CA . ASN B 1 24 ? 106.428 1.095 49.764 1.00 23.14 21 ASN B CA 1
ATOM 1409 C C . ASN B 1 24 ? 106.858 -0.375 49.632 1.00 22.66 21 ASN B C 1
ATOM 1410 O O . ASN B 1 24 ? 106.044 -1.274 49.803 1.00 22.72 21 ASN B O 1
ATOM 1415 N N . ALA B 1 25 ? 108.121 -0.616 49.310 1.00 22.40 22 ALA B N 1
ATOM 1416 C CA . ALA B 1 25 ? 108.576 -1.993 49.100 1.00 23.30 22 ALA B CA 1
ATOM 1417 C C . ALA B 1 25 ? 108.464 -2.789 50.414 1.00 23.04 22 ALA B C 1
ATOM 1418 O O . ALA B 1 25 ? 108.128 -3.964 50.401 1.00 23.81 22 ALA B O 1
ATOM 1420 N N . ALA B 1 26 ? 108.709 -2.135 51.540 1.00 23.00 23 ALA B N 1
ATOM 1421 C CA . ALA B 1 26 ? 108.512 -2.763 52.867 1.00 23.91 23 ALA B CA 1
ATOM 1422 C C . ALA B 1 26 ? 107.066 -3.108 53.090 1.00 23.21 23 ALA B C 1
ATOM 1423 O O . ALA B 1 26 ? 106.767 -4.202 53.483 1.00 25.26 23 ALA B O 1
ATOM 1425 N N . PHE B 1 27 ? 106.175 -2.161 52.864 1.00 24.32 24 PHE B N 1
ATOM 1426 C CA . PHE B 1 27 ? 104.750 -2.417 53.075 1.00 24.48 24 PHE B CA 1
ATOM 1427 C C . PHE B 1 27 ? 104.257 -3.556 52.145 1.00 22.89 24 PHE B C 1
ATOM 1428 O O . PHE B 1 27 ? 103.557 -4.466 52.590 1.00 23.49 24 PHE B O 1
ATOM 1436 N N . ILE B 1 28 ? 104.675 -3.536 50.881 1.00 22.07 25 ILE B N 1
ATOM 1437 C CA . ILE B 1 28 ? 104.245 -4.587 49.929 1.00 21.70 25 ILE B CA 1
ATOM 1438 C C . ILE B 1 28 ? 104.854 -5.941 50.330 1.00 22.54 25 ILE B C 1
ATOM 1439 O O . ILE B 1 28 ? 104.164 -6.969 5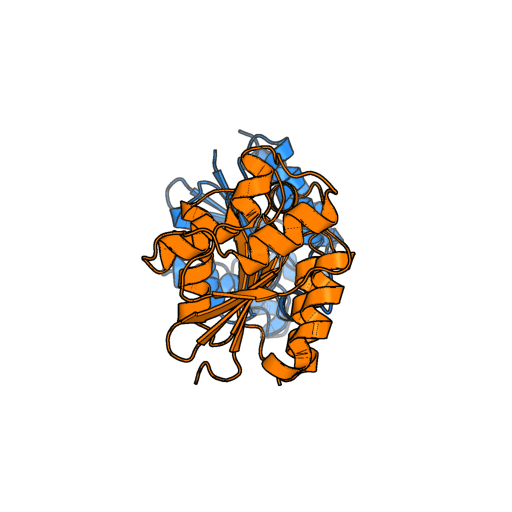0.353 1.00 22.60 25 ILE B O 1
ATOM 1444 N N . GLY B 1 29 ? 106.145 -5.941 50.674 1.00 23.21 26 GLY B N 1
ATOM 1445 C CA . GLY B 1 29 ? 106.809 -7.164 51.113 1.00 22.42 26 GLY B CA 1
ATOM 1446 C C . GLY B 1 29 ? 106.110 -7.788 52.311 1.00 23.52 26 GLY B C 1
ATOM 1447 O O . GLY B 1 29 ? 105.898 -9.005 52.350 1.00 22.71 26 GLY B O 1
ATOM 1448 N N . ASN B 1 30 ? 105.742 -6.939 53.275 1.00 23.45 27 ASN B N 1
ATOM 1449 C CA . ASN B 1 30 ? 105.075 -7.418 54.473 1.00 24.66 27 ASN B CA 1
ATOM 1450 C C . ASN B 1 30 ? 103.652 -7.914 54.157 1.00 24.40 27 ASN B C 1
ATOM 1451 O O . ASN B 1 30 ? 103.244 -8.970 54.656 1.00 24.61 27 ASN B O 1
ATOM 1456 N N . PHE B 1 31 ? 102.924 -7.174 53.310 1.00 24.88 28 PHE B N 1
ATOM 1457 C CA . PHE B 1 31 ? 101.560 -7.541 52.901 1.00 24.35 28 PHE B CA 1
ATOM 1458 C C . PHE B 1 31 ? 101.576 -8.909 52.227 1.00 23.73 28 PHE B C 1
ATOM 1459 O O . PHE B 1 31 ? 100.775 -9.762 52.575 1.00 21.89 28 PHE B O 1
ATOM 1467 N N . LEU B 1 32 ? 102.520 -9.113 51.301 1.00 23.00 29 LEU B N 1
ATOM 1468 C CA . LEU B 1 32 ? 102.589 -10.382 50.549 1.00 23.84 29 LEU B CA 1
ATOM 1469 C C . LEU B 1 32 ? 103.006 -11.546 51.459 1.00 23.36 29 LEU B C 1
ATOM 1470 O O . LEU B 1 32 ? 102.402 -12.626 51.393 1.00 22.74 29 LEU B O 1
ATOM 1475 N N . THR B 1 33 ? 104.032 -11.312 52.274 1.00 22.60 30 THR B N 1
ATOM 1476 C CA . THR B 1 33 ? 104.462 -12.273 53.312 1.00 22.11 30 THR B CA 1
ATOM 1477 C C . THR B 1 33 ? 103.313 -12.680 54.222 1.00 22.25 30 THR B C 1
ATOM 1478 O O . THR B 1 33 ? 103.117 -13.892 54.523 1.00 22.34 30 THR B O 1
ATOM 1482 N N . TYR B 1 34 ? 102.569 -11.681 54.673 1.00 21.01 31 TYR B N 1
ATOM 1483 C CA . TYR B 1 34 ? 101.428 -11.891 55.527 1.00 22.66 31 TYR B CA 1
ATOM 1484 C C . TYR B 1 34 ? 100.421 -12.819 54.849 1.00 24.38 31 TYR B C 1
ATOM 1485 O O . TYR B 1 34 ? 99.804 -13.638 55.535 1.00 23.63 31 TYR B O 1
ATOM 1494 N N . HIS B 1 35 ? 100.278 -12.732 53.518 1.00 24.61 32 HIS B N 1
ATOM 1495 C CA . HIS B 1 35 ? 99.305 -13.620 52.838 1.00 25.83 32 HIS B CA 1
ATOM 1496 C C . HIS B 1 35 ? 99.914 -14.909 52.324 1.00 25.34 32 HIS B C 1
ATOM 1497 O O . HIS B 1 35 ? 99.318 -15.589 51.515 1.00 24.93 32 HIS B O 1
ATOM 1504 N N . GLY B 1 36 ? 101.099 -15.250 52.814 1.00 24.22 33 GLY B N 1
ATOM 1505 C CA . GLY B 1 36 ? 101.648 -16.580 52.561 1.00 24.71 33 GLY B CA 1
ATOM 1506 C C . GLY B 1 36 ? 102.534 -16.668 51.313 1.00 24.87 33 GLY B C 1
ATOM 1507 O O . GLY B 1 36 ? 103.009 -17.756 50.974 1.00 22.71 33 GLY B O 1
ATOM 1508 N N . TYR B 1 37 ? 102.831 -15.531 50.668 1.00 24.00 34 TYR B N 1
ATOM 1509 C CA . TYR B 1 37 ? 103.787 -15.567 49.552 1.00 24.73 34 TYR B CA 1
ATOM 1510 C C . TYR B 1 37 ? 105.224 -15.563 49.975 1.00 24.76 34 TYR B C 1
ATOM 1511 O O . TYR B 1 37 ? 105.587 -14.990 51.020 1.00 27.22 34 TYR B O 1
ATOM 1520 N N . GLN B 1 38 ? 106.069 -16.161 49.161 1.00 24.03 35 GLN B N 1
ATOM 1521 C CA . GLN B 1 38 ? 107.496 -15.941 49.272 1.00 24.60 35 GLN B CA 1
ATOM 1522 C C . GLN B 1 38 ? 107.938 -14.757 48.393 1.00 24.81 35 GLN B C 1
ATOM 1523 O O . GLN B 1 38 ? 107.822 -14.790 47.149 1.00 24.45 35 GLN B O 1
ATOM 1529 N N . VAL B 1 39 ? 108.431 -13.687 49.017 1.00 24.54 36 VAL B N 1
ATOM 1530 C CA . VAL B 1 39 ? 108.851 -12.552 48.211 1.00 24.38 36 VAL B CA 1
ATOM 1531 C C . VAL B 1 39 ? 110.278 -12.841 47.703 1.00 24.91 36 VAL B C 1
ATOM 1532 O O . VAL B 1 39 ? 111.253 -12.900 48.446 1.00 23.07 36 VAL B O 1
ATOM 1536 N N . ARG B 1 40 ? 110.385 -13.026 46.407 1.00 24.77 37 ARG B N 1
ATOM 1537 C CA . ARG B 1 40 ? 111.614 -13.603 45.870 1.00 25.72 37 ARG B CA 1
ATOM 1538 C C . ARG B 1 40 ? 112.674 -12.554 45.506 1.00 25.54 37 ARG B C 1
ATOM 1539 O O . ARG B 1 40 ? 113.860 -12.733 45.862 1.00 25.98 37 ARG B O 1
ATOM 1547 N N . ARG B 1 41 ? 112.283 -11.509 44.756 1.00 23.83 38 ARG B N 1
ATOM 1548 C CA . ARG B 1 41 ? 113.224 -10.464 44.323 1.00 23.52 38 ARG B CA 1
ATOM 1549 C C . ARG B 1 41 ? 112.524 -9.138 44.400 1.00 23.95 38 ARG B C 1
ATOM 1550 O O . ARG B 1 41 ? 111.285 -9.074 44.190 1.00 24.13 38 ARG B O 1
ATOM 1558 N N . GLY B 1 42 ? 113.312 -8.081 44.649 1.00 22.71 39 GLY B N 1
ATOM 1559 C CA . GLY B 1 42 ? 112.832 -6.679 44.642 1.00 21.30 39 GLY B CA 1
ATOM 1560 C C . GLY B 1 42 ? 113.647 -5.958 43.572 1.00 21.96 39 GLY B C 1
ATOM 1561 O O . GLY B 1 42 ? 114.851 -6.257 43.366 1.00 21.37 39 GLY B O 1
ATOM 1562 N N . PHE B 1 43 ? 112.999 -5.079 42.821 1.00 21.09 40 PHE B N 1
ATOM 1563 C CA . PHE B 1 43 ? 113.673 -4.336 41.754 1.00 22.61 40 PHE B CA 1
ATOM 1564 C C . PHE B 1 43 ? 113.385 -2.865 41.986 1.00 22.53 40 PHE B C 1
ATOM 1565 O O . PHE B 1 43 ? 112.252 -2.491 42.333 1.00 23.41 40 PHE B O 1
ATOM 1573 N N . VAL B 1 44 ? 114.396 -2.039 41.820 1.00 22.00 41 VAL B N 1
ATOM 1574 C CA . VAL B 1 44 ? 114.187 -0.597 41.820 1.00 22.15 41 VAL B CA 1
ATOM 1575 C C . VAL B 1 44 ? 114.742 -0.095 40.509 1.00 22.07 41 VAL B C 1
ATOM 1576 O O . VAL B 1 44 ? 115.902 -0.332 40.155 1.00 21.99 41 VAL B O 1
ATOM 1580 N N . VAL B 1 45 ? 113.900 0.625 39.787 1.00 22.85 42 VAL B N 1
ATOM 1581 C CA . VAL B 1 45 ? 114.295 1.118 38.503 1.00 22.48 42 VAL B CA 1
ATOM 1582 C C . VAL B 1 45 ? 113.920 2.594 38.316 1.00 22.84 42 VAL B C 1
ATOM 1583 O O . VAL B 1 45 ? 113.050 3.118 38.993 1.00 23.76 42 VAL B O 1
ATOM 1587 N N . MET B 1 46 ? 114.589 3.218 37.358 1.00 22.62 43 MET B N 1
ATOM 1588 C CA . MET B 1 46 ? 114.358 4.621 36.979 1.00 24.10 43 MET B CA 1
ATOM 1589 C C . MET B 1 46 ? 113.059 4.769 36.219 1.00 24.75 43 MET B C 1
ATOM 1590 O O . MET B 1 46 ? 112.518 3.780 35.656 1.00 23.85 43 MET B O 1
ATOM 1595 N N . ASP B 1 47 ? 112.600 6.026 36.154 1.00 25.25 44 ASP B N 1
ATOM 1596 C CA . ASP B 1 47 ? 111.502 6.402 35.296 1.00 26.65 44 ASP B CA 1
ATOM 1597 C C . ASP B 1 47 ? 111.933 6.313 33.853 1.00 26.28 44 ASP B C 1
ATOM 1598 O O . ASP B 1 47 ? 112.218 7.322 33.225 1.00 25.18 44 ASP B O 1
ATOM 1603 N N . ASP B 1 48 ? 111.901 5.109 33.301 1.00 24.96 45 ASP B N 1
ATOM 1604 C CA . ASP B 1 48 ? 112.526 4.884 32.002 1.00 25.11 45 ASP B CA 1
ATOM 1605 C C . ASP B 1 48 ? 111.867 3.648 31.395 1.00 24.64 45 ASP B C 1
ATOM 1606 O O . ASP B 1 48 ? 111.856 2.582 32.061 1.00 21.97 45 ASP B O 1
ATOM 1611 N N . LEU B 1 49 ? 111.355 3.767 30.159 1.00 23.08 46 LEU B N 1
ATOM 1612 C CA . LEU B 1 49 ? 110.529 2.682 29.580 1.00 23.86 46 LEU B CA 1
ATOM 1613 C C . LEU B 1 49 ? 111.247 1.370 29.556 1.00 23.01 46 LEU B C 1
ATOM 1614 O O . LEU B 1 49 ? 110.690 0.363 29.940 1.00 23.66 46 LEU B O 1
ATOM 1619 N N . ASP B 1 50 ? 112.487 1.377 29.105 1.00 23.58 47 ASP B N 1
ATOM 1620 C CA . ASP B 1 50 ? 113.167 0.120 28.866 1.00 23.85 47 ASP B CA 1
ATOM 1621 C C . ASP B 1 50 ? 113.528 -0.512 30.216 1.00 23.07 47 ASP B C 1
ATOM 1622 O O . ASP B 1 50 ? 113.535 -1.721 30.326 1.00 23.00 47 ASP B O 1
ATOM 1627 N N . GLU B 1 51 ? 113.845 0.309 31.217 1.00 22.55 48 GLU B N 1
ATOM 1628 C CA . GLU B 1 51 ? 114.251 -0.217 32.519 1.00 22.87 48 GLU B CA 1
ATOM 1629 C C . GLU B 1 51 ? 113.057 -0.805 33.220 1.00 22.62 48 GLU B C 1
ATOM 1630 O O . GLU B 1 51 ? 113.156 -1.845 33.895 1.00 21.49 48 GLU B O 1
ATOM 1636 N N . ILE B 1 52 ? 111.920 -0.138 33.060 1.00 22.51 49 ILE B N 1
ATOM 1637 C CA . ILE B 1 52 ? 110.650 -0.622 33.637 1.00 21.56 49 ILE B CA 1
ATOM 1638 C C . ILE B 1 52 ? 110.263 -1.946 32.982 1.00 22.00 49 ILE B C 1
ATOM 1639 O O . ILE B 1 52 ? 109.860 -2.915 33.688 1.00 21.34 49 ILE B O 1
ATOM 1644 N N . GLY B 1 53 ? 110.423 -2.001 31.647 1.00 20.90 50 GLY B N 1
ATOM 1645 C CA . GLY B 1 53 ? 110.106 -3.213 30.905 1.00 21.81 50 GLY B CA 1
ATOM 1646 C C . GLY B 1 53 ? 110.975 -4.395 31.380 1.00 22.48 50 GLY B C 1
ATOM 1647 O O . GLY B 1 53 ? 110.471 -5.541 31.510 1.00 21.39 50 GLY B O 1
ATOM 1648 N N . TRP B 1 54 ? 112.277 -4.114 31.560 1.00 21.61 51 TRP B N 1
ATOM 1649 C CA . TRP B 1 54 ? 113.238 -5.086 32.089 1.00 22.93 51 TRP B CA 1
ATOM 1650 C C . TRP B 1 54 ? 112.755 -5.687 33.426 1.00 21.51 51 TRP B C 1
ATOM 1651 O O . TRP B 1 54 ? 112.721 -6.895 33.572 1.00 21.47 51 TRP B O 1
ATOM 1662 N N . ALA B 1 55 ? 112.370 -4.832 34.366 1.00 21.73 52 ALA B N 1
ATOM 1663 C CA . ALA B 1 55 ? 112.021 -5.256 35.720 1.00 21.87 52 ALA B CA 1
ATOM 1664 C C . ALA B 1 55 ? 110.774 -6.153 35.669 1.00 22.05 52 ALA B C 1
ATOM 1665 O O . ALA B 1 55 ? 110.766 -7.236 36.247 1.00 21.29 52 ALA B O 1
ATOM 1667 N N . PHE B 1 56 ? 109.763 -5.752 34.906 1.00 22.27 53 PHE B N 1
ATOM 1668 C CA . PHE B 1 56 ? 108.542 -6.569 34.823 1.00 22.12 53 PHE B CA 1
ATOM 1669 C C . PHE B 1 56 ? 108.852 -7.928 34.210 1.00 22.10 53 PHE B C 1
ATOM 1670 O O . PHE B 1 56 ? 108.365 -8.933 34.688 1.00 21.12 53 PHE B O 1
ATOM 1678 N N . ARG B 1 57 ? 109.636 -7.965 33.140 1.00 22.73 54 ARG B N 1
ATOM 1679 C CA . ARG B 1 57 ? 109.968 -9.242 32.511 1.00 23.67 54 ARG B CA 1
ATOM 1680 C C . ARG B 1 57 ? 110.732 -10.219 33.425 1.00 23.75 54 ARG B C 1
ATOM 1681 O O . ARG B 1 57 ? 110.376 -11.395 33.557 1.00 22.87 54 ARG B O 1
ATOM 1689 N N . VAL B 1 58 ? 111.794 -9.732 34.034 1.00 22.99 55 VAL B N 1
ATOM 1690 C CA . VAL B 1 58 ? 112.465 -10.540 35.048 1.00 24.37 55 VAL B CA 1
ATOM 1691 C C . VAL B 1 58 ? 111.538 -10.956 36.213 1.00 23.65 55 VAL B C 1
ATOM 1692 O O . VAL B 1 58 ? 111.525 -12.145 36.570 1.00 23.12 55 VAL B O 1
ATOM 1696 N N . ALA B 1 59 ? 110.776 -10.007 36.763 1.00 21.08 56 ALA B N 1
ATOM 1697 C CA . ALA B 1 59 ? 109.876 -10.342 37.840 1.00 21.26 56 ALA B CA 1
ATOM 1698 C C . ALA B 1 59 ? 108.950 -11.485 37.425 1.00 21.09 56 ALA B C 1
ATOM 1699 O O . ALA B 1 59 ? 108.726 -12.450 38.202 1.00 20.93 56 ALA B O 1
ATOM 1701 N N . LEU B 1 60 ? 108.470 -11.425 36.187 1.00 20.98 57 LEU B N 1
ATOM 1702 C CA . LEU B 1 60 ? 107.491 -12.411 35.706 1.00 22.70 57 LEU B CA 1
ATOM 1703 C C . LEU B 1 60 ? 108.157 -13.764 35.468 1.00 23.41 57 LEU B C 1
ATOM 1704 O O . LEU B 1 60 ? 107.526 -14.832 35.650 1.00 24.19 57 LEU B O 1
ATOM 1709 N N . GLU B 1 61 ? 109.442 -13.735 35.120 1.00 23.33 58 GLU B N 1
ATOM 1710 C CA . GLU B 1 61 ? 110.197 -14.971 34.927 1.00 25.89 58 GLU B CA 1
ATOM 1711 C C . GLU B 1 61 ? 110.312 -15.743 36.268 1.00 25.02 58 GLU B C 1
ATOM 1712 O O . GLU B 1 61 ? 110.329 -16.943 36.283 1.00 25.75 58 GLU B O 1
ATOM 1718 N N . VAL B 1 62 ? 110.398 -15.059 37.395 1.00 24.63 59 VAL B N 1
ATOM 1719 C CA . VAL B 1 62 ? 110.672 -15.762 38.670 1.00 25.35 59 VAL B CA 1
ATOM 1720 C C . VAL B 1 62 ? 109.475 -15.828 39.647 1.00 25.53 59 VAL B C 1
ATOM 1721 O O . VAL B 1 62 ? 109.560 -16.448 40.730 1.00 26.23 59 VAL B O 1
ATOM 1725 N N . SER B 1 63 ? 108.358 -15.197 39.293 1.00 23.86 60 SER B N 1
ATOM 1726 C CA . SER B 1 63 ? 107.222 -15.163 40.199 1.00 25.67 60 SER B CA 1
ATOM 1727 C C . SER B 1 63 ? 105.886 -15.187 39.445 1.00 25.56 60 SER B C 1
ATOM 1728 O O . SER B 1 63 ? 105.821 -14.783 38.285 1.00 27.58 60 SER B O 1
ATOM 1731 N N . ASP B 1 64 ? 104.832 -15.660 40.114 1.00 23.96 61 ASP B N 1
ATOM 1732 C CA . ASP B 1 64 ? 103.508 -15.667 39.560 1.00 22.91 61 ASP B CA 1
ATOM 1733 C C . ASP B 1 64 ? 102.663 -14.472 39.978 1.00 22.90 61 ASP B C 1
ATOM 1734 O O . ASP B 1 64 ? 101.580 -14.279 39.439 1.00 21.69 61 ASP B O 1
ATOM 1739 N N . LEU B 1 65 ? 103.166 -13.656 40.896 1.00 21.97 62 LEU B N 1
ATOM 1740 C CA . LEU B 1 65 ? 102.461 -12.429 41.270 1.00 22.37 62 LEU B CA 1
ATOM 1741 C C . LEU B 1 65 ? 103.519 -11.341 41.379 1.00 21.66 62 LEU B C 1
ATOM 1742 O O . LEU B 1 65 ? 104.549 -11.526 42.059 1.00 22.46 62 LEU B O 1
ATOM 1747 N N . VAL B 1 66 ? 103.280 -10.232 40.698 1.00 20.96 63 VAL B N 1
ATOM 1748 C CA . VAL B 1 66 ? 104.236 -9.130 40.632 1.00 20.31 63 VAL B CA 1
ATOM 1749 C C . VAL B 1 66 ? 103.504 -7.877 41.060 1.00 20.90 63 VAL B C 1
ATOM 1750 O O . VAL B 1 66 ? 102.408 -7.571 40.536 1.00 19.90 63 VAL B O 1
ATOM 1754 N N . VAL B 1 67 ? 104.047 -7.155 42.053 1.00 19.98 64 VAL B N 1
ATOM 1755 C CA . VAL B 1 67 ? 103.383 -5.902 42.455 1.00 21.14 64 VAL B CA 1
ATOM 1756 C C . VAL B 1 67 ? 104.354 -4.764 42.276 1.00 21.47 64 VAL B C 1
ATOM 1757 O O . VAL B 1 67 ? 105.502 -4.867 42.763 1.00 21.51 64 VAL B O 1
ATOM 1761 N N . SER B 1 68 ? 103.964 -3.720 41.533 1.00 21.98 65 SER B N 1
ATOM 1762 C CA . SER B 1 68 ? 104.820 -2.527 41.346 1.00 23.29 65 SER B CA 1
ATOM 1763 C C . SER B 1 68 ? 104.182 -1.309 42.018 1.00 22.92 65 SER B C 1
ATOM 1764 O O . SER B 1 68 ? 102.950 -1.232 42.162 1.00 22.53 65 SER B O 1
ATOM 1767 N N . SER B 1 69 ? 105.003 -0.368 42.465 1.00 23.03 66 SER B N 1
ATOM 1768 C CA . SER B 1 69 ? 104.449 0.930 42.810 1.00 23.99 66 SER B CA 1
ATOM 1769 C C . SER B 1 69 ? 105.316 2.039 42.247 1.00 24.19 66 SER B C 1
ATOM 1770 O O . SER B 1 69 ? 106.540 1.884 42.114 1.00 23.33 66 SER B O 1
ATOM 1773 N N . GLY B 1 70 ? 104.686 3.184 41.977 1.00 22.41 67 GLY B N 1
ATOM 1774 C CA . GLY B 1 70 ? 105.408 4.302 41.447 1.00 22.67 67 GLY B CA 1
ATOM 1775 C C . GLY B 1 70 ? 105.198 4.491 39.950 1.00 22.47 67 GLY B C 1
ATOM 1776 O O . GLY B 1 70 ? 104.958 3.544 39.230 1.00 22.48 67 GLY B O 1
ATOM 1777 N N . GLY B 1 71 ? 105.322 5.723 39.486 1.00 23.54 68 GLY B N 1
ATOM 1778 C CA . GLY B 1 71 ? 105.305 6.027 38.040 1.00 25.25 68 GLY B CA 1
ATOM 1779 C C . GLY B 1 71 ? 103.909 5.998 37.420 1.00 24.98 68 GLY B C 1
ATOM 1780 O O . GLY B 1 71 ? 103.754 5.755 36.206 1.00 23.70 68 GLY B O 1
ATOM 1781 N N . LEU B 1 72 ? 102.904 6.231 38.263 1.00 27.00 69 LEU B N 1
ATOM 1782 C CA . LEU B 1 72 ? 101.490 6.358 37.840 1.00 28.45 69 LEU B CA 1
ATOM 1783 C C . LEU B 1 72 ? 101.045 7.674 38.372 1.00 29.82 69 LEU B C 1
ATOM 1784 O O . LEU B 1 72 ? 101.117 7.890 39.608 1.00 32.47 69 LEU B O 1
ATOM 1789 N N . GLY B 1 73 ? 100.563 8.561 37.512 1.00 28.08 70 GLY B N 1
ATOM 1790 C CA . GLY B 1 73 ? 100.340 9.920 37.944 1.00 26.84 70 GLY B CA 1
ATOM 1791 C C . GLY B 1 73 ? 100.187 10.825 36.744 1.00 26.79 70 GLY B C 1
ATOM 1792 O O . GLY B 1 73 ? 100.483 10.415 35.609 1.00 25.98 70 GLY B O 1
ATOM 1793 N N . PRO B 1 74 ? 99.732 12.062 36.983 1.00 26.23 71 PRO B N 1
ATOM 1794 C CA . PRO B 1 74 ? 99.431 12.942 35.873 1.00 26.08 71 PRO B CA 1
ATOM 1795 C C . PRO B 1 74 ? 100.662 13.687 35.301 1.00 25.98 71 PRO B C 1
ATOM 1796 O O . PRO B 1 74 ? 100.552 14.849 34.990 1.00 27.20 71 PRO B O 1
ATOM 1800 N N . THR B 1 75 ? 101.829 13.055 35.164 1.00 24.75 72 THR B N 1
ATOM 1801 C CA . THR B 1 75 ? 102.989 13.780 34.612 1.00 23.84 72 THR B CA 1
ATOM 1802 C C . THR B 1 75 ? 103.597 12.881 33.543 1.00 22.60 72 THR B C 1
ATOM 1803 O O . THR B 1 75 ? 103.399 11.682 33.597 1.00 20.39 72 THR B O 1
ATOM 1807 N N . PHE B 1 76 ? 104.291 13.466 32.563 1.00 21.36 73 PHE B N 1
ATOM 1808 C CA . PHE B 1 76 ? 105.041 12.685 31.587 1.00 23.04 73 PHE B CA 1
ATOM 1809 C C . PHE B 1 76 ? 106.077 11.762 32.228 1.00 24.48 73 PHE B C 1
ATOM 1810 O O . PHE B 1 76 ? 106.410 10.730 31.665 1.00 25.92 73 PHE B O 1
ATOM 1818 N N . ASP B 1 77 ? 106.575 12.122 33.407 1.00 26.06 74 ASP B N 1
ATOM 1819 C CA . ASP B 1 77 ? 107.579 11.320 34.113 1.00 28.64 74 ASP B CA 1
ATOM 1820 C C . ASP B 1 77 ? 106.955 10.007 34.603 1.00 28.55 74 ASP B C 1
ATOM 1821 O O . ASP B 1 77 ? 107.670 9.067 34.929 1.00 28.85 74 ASP B O 1
ATOM 1826 N N . ASP B 1 78 ? 105.625 9.949 34.668 1.00 26.64 75 ASP B N 1
ATOM 1827 C CA . ASP B 1 78 ? 104.941 8.720 35.121 1.00 26.56 75 ASP B CA 1
ATOM 1828 C C . ASP B 1 78 ? 104.732 7.743 33.946 1.00 25.80 75 ASP B C 1
ATOM 1829 O O . ASP B 1 78 ? 103.722 7.850 33.219 1.00 25.78 75 ASP B O 1
ATOM 1834 N N . MET B 1 79 ? 105.670 6.798 33.805 1.00 24.27 76 MET B N 1
ATOM 1835 C CA . MET B 1 79 ? 105.820 5.977 32.580 1.00 25.54 76 MET B CA 1
ATOM 1836 C C . MET B 1 79 ? 105.553 4.479 32.797 1.00 24.16 76 MET B C 1
ATOM 1837 O O . MET B 1 79 ? 105.822 3.703 31.898 1.00 23.94 76 MET B O 1
ATOM 1842 N N . THR B 1 80 ? 105.064 4.089 33.974 1.00 23.54 77 THR B N 1
ATOM 1843 C CA . THR B 1 80 ? 105.083 2.686 34.372 1.00 22.57 77 THR B CA 1
ATOM 1844 C C . THR B 1 80 ? 104.124 1.834 33.511 1.00 23.24 77 THR B C 1
ATOM 1845 O O . THR B 1 80 ? 104.520 0.786 33.013 1.00 22.29 77 THR B O 1
ATOM 1849 N N . VAL B 1 81 ? 102.899 2.316 33.311 1.00 22.60 78 VAL B N 1
ATOM 1850 C CA . VAL B 1 81 ? 101.918 1.613 32.468 1.00 23.69 78 VAL B CA 1
ATOM 1851 C C . VAL B 1 81 ? 102.426 1.403 31.045 1.00 23.57 78 VAL B C 1
ATOM 1852 O O . VAL B 1 81 ? 102.349 0.295 30.493 1.00 24.03 78 VAL B O 1
ATOM 1856 N N . GLU B 1 82 ? 102.984 2.448 30.468 1.00 22.65 79 GLU B N 1
ATOM 1857 C CA . GLU B 1 82 ? 103.513 2.330 29.122 1.00 23.67 79 GLU B CA 1
ATOM 1858 C C . GLU B 1 82 ? 104.692 1.344 29.081 1.00 23.09 79 GLU B C 1
ATOM 1859 O O . GLU B 1 82 ? 104.827 0.563 28.137 1.00 22.17 79 GLU B O 1
ATOM 1865 N N . GLY B 1 83 ? 105.590 1.434 30.060 1.00 22.82 80 GLY B N 1
ATOM 1866 C CA . GLY B 1 83 ? 106.703 0.468 30.133 1.00 21.79 80 GLY B CA 1
ATOM 1867 C C . GLY B 1 83 ? 106.195 -0.965 30.237 1.00 22.06 80 GLY B C 1
ATOM 1868 O O . GLY B 1 83 ? 106.741 -1.861 29.611 1.00 21.47 80 GLY B O 1
ATOM 1869 N N . PHE B 1 84 ? 105.179 -1.175 31.068 1.00 22.07 81 PHE B N 1
ATOM 1870 C CA . PHE B 1 84 ? 104.543 -2.479 31.198 1.00 23.63 81 PHE B CA 1
ATOM 1871 C C . PHE B 1 84 ? 103.909 -2.961 29.884 1.00 24.15 81 PHE B C 1
ATOM 1872 O O . PHE B 1 84 ? 104.154 -4.087 29.489 1.00 23.89 81 PHE B O 1
ATOM 1880 N N . ALA B 1 85 ? 103.116 -2.117 29.227 1.00 23.84 82 ALA B N 1
ATOM 1881 C CA . ALA B 1 85 ? 102.535 -2.444 27.891 1.00 25.41 82 ALA B CA 1
ATOM 1882 C C . ALA B 1 85 ? 103.575 -2.882 26.866 1.00 26.18 82 ALA B C 1
ATOM 1883 O O . ALA B 1 85 ? 103.390 -3.882 26.152 1.00 24.01 82 ALA B O 1
ATOM 1885 N N . LYS B 1 86 ? 104.661 -2.116 26.801 1.00 26.26 83 LYS B N 1
ATOM 1886 C CA . LYS B 1 86 ? 105.718 -2.350 25.824 1.00 28.52 83 LYS B CA 1
ATOM 1887 C C . LYS B 1 86 ? 106.325 -3.691 26.118 1.00 28.60 83 LYS B C 1
ATOM 1888 O O . LYS B 1 86 ? 106.579 -4.495 25.232 1.00 27.37 83 LYS B O 1
ATOM 1894 N N . CYS B 1 87 ? 106.537 -3.972 27.390 1.00 29.09 84 CYS B N 1
ATOM 1895 C CA . CYS B 1 87 ? 107.246 -5.185 27.674 1.00 29.16 84 CYS B CA 1
ATOM 1896 C C . CYS B 1 87 ? 106.393 -6.451 27.466 1.00 29.61 84 CYS B C 1
ATOM 1897 O O . CYS B 1 87 ? 106.949 -7.514 27.275 1.00 29.20 84 CYS B O 1
ATOM 1900 N N . ILE B 1 88 ? 105.066 -6.344 27.472 1.00 29.79 85 ILE B N 1
ATOM 1901 C CA . ILE B 1 88 ? 104.238 -7.515 27.116 1.00 30.32 85 ILE B CA 1
ATOM 1902 C C . ILE B 1 88 ? 103.792 -7.478 25.647 1.00 30.82 85 ILE B C 1
ATOM 1903 O O . ILE B 1 88 ? 103.034 -8.350 25.188 1.00 29.87 85 ILE B O 1
ATOM 1908 N N . GLY B 1 89 ? 104.247 -6.470 24.911 1.00 30.66 86 GLY B N 1
ATOM 1909 C CA . GLY B 1 89 ? 103.943 -6.420 23.489 1.00 31.13 86 GLY B CA 1
ATOM 1910 C C . GLY B 1 89 ? 102.565 -5.900 23.143 1.00 32.26 86 GLY B C 1
ATOM 1911 O O . GLY B 1 89 ? 102.048 -6.179 22.057 1.00 31.08 86 GLY B O 1
ATOM 1912 N N . GLN B 1 90 ? 101.971 -5.096 24.024 1.00 31.96 87 GLN B N 1
ATOM 1913 C CA . GLN B 1 90 ? 100.656 -4.534 23.696 1.00 33.06 87 GLN B CA 1
ATOM 1914 C C . GLN B 1 90 ? 100.664 -3.026 23.485 1.00 33.52 87 GLN B C 1
ATOM 1915 O O . GLN B 1 90 ? 101.575 -2.320 23.929 1.00 33.11 87 GLN B O 1
ATOM 1921 N N . ASP B 1 91 ? 99.646 -2.550 22.783 1.00 33.63 88 ASP B N 1
ATOM 1922 C CA . ASP B 1 91 ? 99.456 -1.124 22.614 1.00 34.75 88 ASP B CA 1
ATOM 1923 C C . ASP B 1 91 ? 98.533 -0.583 23.722 1.00 34.22 88 ASP B C 1
ATOM 1924 O O . ASP B 1 91 ? 97.625 -1.263 24.204 1.00 34.34 88 ASP B O 1
ATOM 1929 N N . LEU B 1 92 ? 98.769 0.657 24.102 1.00 33.61 89 LEU B N 1
ATOM 1930 C CA . LEU B 1 92 ? 97.829 1.374 24.952 1.00 34.25 89 LEU B CA 1
ATOM 1931 C C . LEU B 1 92 ? 96.611 1.873 24.149 1.00 34.48 89 LEU B C 1
ATOM 1932 O O . LEU B 1 92 ? 96.765 2.377 23.038 1.00 33.04 89 LEU B O 1
ATOM 1937 N N . ARG B 1 93 ? 95.429 1.737 24.743 1.00 34.89 90 ARG B N 1
ATOM 1938 C CA . ARG B 1 93 ? 94.225 2.357 24.248 1.00 37.00 90 ARG B CA 1
ATOM 1939 C C . ARG B 1 93 ? 93.498 2.981 25.433 1.00 36.63 90 ARG B C 1
ATOM 1940 O O . ARG B 1 93 ? 93.568 2.467 26.555 1.00 35.83 90 ARG B O 1
ATOM 1948 N N . ILE B 1 94 ? 92.806 4.087 25.158 1.00 36.73 91 ILE B N 1
ATOM 1949 C CA . ILE B 1 94 ? 91.924 4.721 26.126 1.00 37.33 91 ILE B CA 1
ATOM 1950 C C . ILE B 1 94 ? 90.917 3.683 26.618 1.00 36.73 91 ILE B C 1
ATOM 1951 O O . ILE B 1 94 ? 90.289 2.990 25.813 1.00 36.56 91 ILE B O 1
ATOM 1956 N N . ASP B 1 95 ? 90.842 3.538 27.940 1.00 36.14 92 ASP B N 1
ATOM 1957 C CA . ASP B 1 95 ? 89.756 2.849 28.619 1.00 36.24 92 ASP B CA 1
ATOM 1958 C C . ASP B 1 95 ? 88.726 3.902 29.012 1.00 35.44 92 ASP B C 1
ATOM 1959 O O . ASP B 1 95 ? 89.010 4.814 29.808 1.00 34.32 92 ASP B O 1
ATOM 1964 N N . GLU B 1 96 ? 87.522 3.779 28.451 1.00 35.94 93 GLU B N 1
ATOM 1965 C CA . GLU B 1 96 ? 86.467 4.781 28.632 1.00 36.36 93 GLU B CA 1
ATOM 1966 C C . GLU B 1 96 ? 85.954 4.921 30.100 1.00 36.67 93 GLU B C 1
ATOM 1967 O O . GLU B 1 96 ? 85.678 6.051 30.562 1.00 35.42 93 GLU B O 1
ATOM 1973 N N . ASP B 1 97 ? 85.889 3.803 30.843 1.00 37.55 94 ASP B N 1
ATOM 1974 C CA . ASP B 1 97 ? 85.489 3.854 32.274 1.00 38.42 94 ASP B CA 1
ATOM 1975 C C . ASP B 1 97 ? 86.553 4.640 33.030 1.00 37.12 94 ASP B C 1
ATOM 1976 O O . ASP B 1 97 ? 86.235 5.586 33.765 1.00 37.78 94 ASP B O 1
ATOM 1981 N N . ALA B 1 98 ? 87.810 4.239 32.822 1.00 35.49 95 ALA B N 1
ATOM 1982 C CA . ALA B 1 98 ? 88.965 4.909 33.442 1.00 33.90 95 ALA B CA 1
ATOM 1983 C C . ALA B 1 98 ? 88.885 6.415 33.154 1.00 32.91 95 ALA B C 1
ATOM 1984 O O . ALA B 1 98 ? 88.938 7.243 34.081 1.00 31.28 95 ALA B O 1
ATOM 1986 N N . LEU B 1 99 ? 88.714 6.753 31.868 1.00 31.50 96 LEU B N 1
ATOM 1987 C CA . LEU B 1 99 ? 88.645 8.158 31.455 1.00 31.49 96 LEU B CA 1
ATOM 1988 C C . LEU B 1 99 ? 87.525 8.919 32.201 1.00 32.47 96 LEU B C 1
ATOM 1989 O O . LEU B 1 99 ? 87.764 9.990 32.780 1.00 30.69 96 LEU B O 1
ATOM 1994 N N . ALA B 1 100 ? 86.318 8.343 32.178 1.00 33.91 97 ALA B N 1
ATOM 1995 C CA . ALA B 1 100 ? 85.201 8.829 33.000 1.00 35.88 97 ALA B CA 1
ATOM 1996 C C . ALA B 1 100 ? 85.561 9.012 34.500 1.00 35.90 97 ALA B C 1
ATOM 1997 O O . ALA B 1 100 ? 85.280 10.060 35.066 1.00 37.06 97 ALA B O 1
ATOM 1999 N N . MET B 1 101 ? 86.178 8.011 35.126 1.00 37.53 98 MET B N 1
ATOM 2000 C CA . MET B 1 101 ? 86.661 8.145 36.523 1.00 38.58 98 MET B CA 1
ATOM 2001 C C . MET B 1 101 ? 87.449 9.468 36.649 1.00 38.39 98 MET B C 1
ATOM 2002 O O . MET B 1 101 ? 87.146 10.331 37.489 1.00 37.69 98 MET B O 1
ATOM 2007 N N . ILE B 1 102 ? 88.454 9.625 35.779 1.00 37.49 99 ILE B N 1
ATOM 2008 C CA . ILE B 1 102 ? 89.370 10.761 35.845 1.00 35.86 99 ILE B CA 1
ATOM 2009 C C . ILE B 1 102 ? 88.732 12.160 35.707 1.00 36.17 99 ILE B C 1
ATOM 2010 O O . ILE B 1 102 ? 89.028 13.070 36.511 1.00 35.65 99 ILE B O 1
ATOM 2015 N N . LYS B 1 103 ? 87.884 12.332 34.695 1.00 36.16 100 LYS B N 1
ATOM 2016 C CA . LYS B 1 103 ? 87.167 13.599 34.460 1.00 37.49 100 LYS B CA 1
ATOM 2017 C C . LYS B 1 103 ? 86.283 13.990 35.653 1.00 38.50 100 LYS B C 1
ATOM 2018 O O . LYS B 1 103 ? 86.204 15.163 36.022 1.00 38.26 100 LYS B O 1
ATOM 2024 N N . LYS B 1 104 ? 85.631 12.989 36.233 1.00 40.10 101 LYS B N 1
ATOM 2025 C CA . LYS B 1 104 ? 84.820 13.185 37.425 1.00 43.03 101 LYS B CA 1
ATOM 2026 C C . LYS B 1 104 ? 85.697 13.707 38.557 1.00 44.30 101 LYS B C 1
ATOM 2027 O O . LYS B 1 104 ? 85.349 14.674 39.205 1.00 44.87 101 LYS B O 1
ATOM 2033 N N . LYS B 1 105 ? 86.866 13.104 38.750 1.00 45.62 102 LYS B N 1
ATOM 2034 C CA . LYS B 1 105 ? 87.772 13.539 39.819 1.00 47.27 102 LYS B CA 1
ATOM 2035 C C . LYS B 1 105 ? 88.261 14.966 39.643 1.00 47.47 102 LYS B C 1
ATOM 2036 O O . LYS B 1 105 ? 88.445 15.700 40.620 1.00 47.76 102 LYS B O 1
ATOM 2042 N N . TYR B 1 106 ? 88.473 15.365 38.399 1.00 47.66 103 TYR B N 1
ATOM 2043 C CA . TYR B 1 106 ? 89.013 16.690 38.150 1.00 48.29 103 TYR B CA 1
ATOM 2044 C C . TYR B 1 106 ? 87.928 17.743 37.949 1.00 48.85 103 TYR B C 1
ATOM 2045 O O . TYR B 1 106 ? 88.248 18.917 37.763 1.00 49.17 103 TYR B O 1
ATOM 2054 N N . GLY B 1 107 ? 86.663 17.318 37.962 1.00 49.49 104 GLY B N 1
ATOM 2055 C CA . GLY B 1 107 ? 85.529 18.199 37.686 1.00 50.20 104 GLY B CA 1
ATOM 2056 C C . GLY B 1 107 ? 85.701 19.037 36.429 1.00 51.25 104 GLY B C 1
ATOM 2057 O O . GLY B 1 107 ? 85.295 20.207 36.382 1.00 51.53 104 GLY B O 1
ATOM 2058 N N . GLN B 1 108 ? 86.290 18.433 35.400 1.00 51.61 105 GLN B N 1
ATOM 2059 C CA . GLN B 1 108 ? 86.668 19.152 34.189 1.00 51.85 105 GLN B CA 1
ATOM 2060 C C . GLN B 1 108 ? 86.575 18.213 32.966 1.00 51.40 105 GLN B C 1
ATOM 2061 O O . GLN B 1 108 ? 87.036 17.058 33.019 1.00 50.94 105 GLN B O 1
ATOM 2067 N N . ALA B 1 109 ? 85.951 18.708 31.887 1.00 50.23 106 ALA B N 1
ATOM 2068 C CA . ALA B 1 109 ? 85.825 17.962 30.614 1.00 49.01 106 ALA B CA 1
ATOM 2069 C C . ALA B 1 109 ? 87.143 17.899 29.813 1.00 48.10 106 ALA B C 1
ATOM 2070 O O . ALA B 1 109 ? 87.364 16.963 29.050 1.00 48.26 106 ALA B O 1
ATOM 2072 N N . ASP B 1 110 ? 88.018 18.883 30.044 1.00 46.43 107 ASP B N 1
ATOM 2073 C CA . ASP B 1 110 ? 89.245 19.115 29.285 1.00 44.06 107 ASP B CA 1
ATOM 2074 C C . ASP B 1 110 ? 90.473 18.895 30.175 1.00 41.96 107 ASP B C 1
ATOM 2075 O O . ASP B 1 110 ? 90.885 19.802 30.918 1.00 42.10 107 ASP B O 1
ATOM 2080 N N . LEU B 1 111 ? 91.038 17.683 30.102 1.00 38.05 108 LEU B N 1
ATOM 2081 C CA . LEU B 1 111 ? 92.250 17.300 30.811 1.00 34.57 108 LEU B CA 1
ATOM 2082 C C . LEU B 1 111 ? 93.504 17.759 30.056 1.00 32.30 108 LEU B C 1
ATOM 2083 O O . LEU B 1 111 ? 93.493 17.822 28.827 1.00 31.42 108 LEU B O 1
ATOM 2088 N N . THR B 1 112 ? 94.599 18.037 30.762 1.00 29.62 109 THR B N 1
ATOM 2089 C CA . THR B 1 112 ? 95.893 18.124 30.091 1.00 27.73 109 THR B CA 1
ATOM 2090 C C . THR B 1 112 ? 96.271 16.733 29.481 1.00 26.35 109 THR B C 1
ATOM 2091 O O . THR B 1 112 ? 95.785 15.683 29.950 1.00 25.46 109 THR B O 1
ATOM 2095 N N . PRO B 1 113 ? 97.157 16.714 28.458 1.00 24.95 110 PRO B N 1
ATOM 2096 C CA . PRO B 1 113 ? 97.707 15.457 27.917 1.00 24.08 110 PRO B CA 1
ATOM 2097 C C . PRO B 1 113 ? 98.227 14.464 28.977 1.00 23.96 110 PRO B C 1
ATOM 2098 O O . PRO B 1 113 ? 97.955 13.239 28.901 1.00 22.64 110 PRO B O 1
ATOM 2102 N N . GLN B 1 114 ? 99.022 14.961 29.925 1.00 23.54 111 GLN B N 1
ATOM 2103 C CA . GLN B 1 114 ? 99.594 14.113 30.983 1.00 23.87 111 GLN B CA 1
ATOM 2104 C C . GLN B 1 114 ? 98.518 13.530 31.878 1.00 24.01 111 GLN B C 1
ATOM 2105 O O . GLN B 1 114 ? 98.716 12.486 32.478 1.00 25.97 111 GLN B O 1
ATOM 2111 N N . ARG B 1 115 ? 97.396 14.224 32.011 1.00 24.72 112 ARG B N 1
ATOM 2112 C CA . ARG B 1 115 ? 96.262 13.704 32.780 1.00 25.02 112 ARG B CA 1
ATOM 2113 C C . ARG B 1 115 ? 95.427 12.681 31.993 1.00 25.45 112 ARG B C 1
ATOM 2114 O O . ARG B 1 115 ? 95.136 11.568 32.543 1.00 24.35 112 ARG B O 1
ATOM 2122 N N . LEU B 1 116 ? 95.034 13.054 30.762 1.00 23.91 113 LEU B N 1
ATOM 2123 C CA . LEU B 1 116 ? 94.356 12.165 29.861 1.00 26.29 113 LEU B CA 1
ATOM 2124 C C . LEU B 1 116 ? 95.077 10.834 29.775 1.00 26.91 113 LEU B C 1
ATOM 2125 O O . LEU B 1 116 ? 94.412 9.794 29.854 1.00 26.53 113 LEU B O 1
ATOM 2130 N N . LYS B 1 117 ? 96.418 10.862 29.636 1.00 26.65 114 LYS B N 1
ATOM 2131 C CA . LYS B 1 117 ? 97.178 9.616 29.394 1.00 26.95 114 LYS B CA 1
ATOM 2132 C C . LYS B 1 117 ? 97.016 8.609 30.532 1.00 27.55 114 LYS B C 1
ATOM 2133 O O . LYS B 1 117 ? 97.259 7.410 30.324 1.00 27.20 114 LYS B O 1
ATOM 2139 N N . MET B 1 118 ? 96.566 9.062 31.711 1.00 26.90 115 MET B N 1
ATOM 2140 C CA . MET B 1 118 ? 96.304 8.111 32.816 1.00 28.30 115 MET B CA 1
ATOM 2141 C C . MET B 1 118 ? 95.177 7.120 32.517 1.00 28.67 115 MET B C 1
ATOM 2142 O O . MET B 1 118 ? 95.071 6.097 33.212 1.00 28.97 115 MET B O 1
ATOM 2147 N N . ALA B 1 119 ? 94.339 7.404 31.515 1.00 30.31 116 ALA B N 1
ATOM 2148 C CA . ALA B 1 119 ? 93.307 6.435 31.091 1.00 31.64 116 ALA B CA 1
ATOM 2149 C C . ALA B 1 119 ? 93.766 5.449 30.020 1.00 33.35 116 ALA B C 1
ATOM 2150 O O . ALA B 1 119 ? 92.978 4.601 29.600 1.00 33.51 116 ALA B O 1
ATOM 2152 N N . LYS B 1 120 ? 95.013 5.581 29.544 1.00 35.09 117 LYS B N 1
ATOM 2153 C CA . LYS B 1 120 ? 95.549 4.734 28.459 1.00 36.20 117 LYS B CA 1
ATOM 2154 C C . LYS B 1 120 ? 96.074 3.436 29.099 1.00 37.38 117 LYS B C 1
ATOM 2155 O O . LYS B 1 120 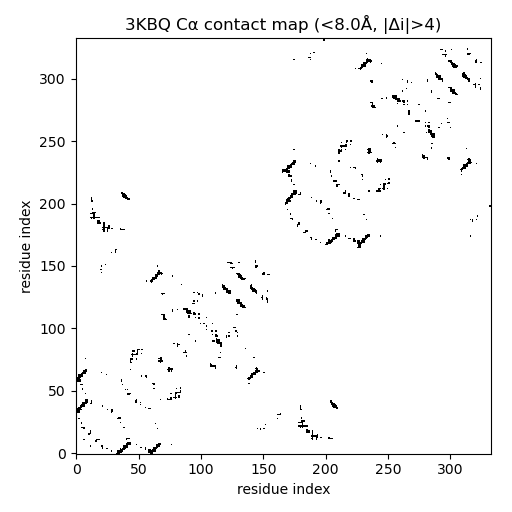? 96.886 3.467 30.030 1.00 38.12 117 LYS B O 1
ATOM 2161 N N . ILE B 1 121 ? 95.571 2.291 28.653 1.00 37.36 118 ILE B N 1
ATOM 2162 C CA . ILE B 1 121 ? 95.765 1.017 29.366 1.00 37.71 118 ILE B CA 1
ATOM 2163 C C . ILE B 1 121 ? 95.960 -0.049 28.281 1.00 37.16 118 ILE B C 1
ATOM 2164 O O . ILE B 1 121 ? 95.369 0.097 27.216 1.00 36.19 118 ILE B O 1
ATOM 2169 N N . PRO B 1 122 ? 96.802 -1.0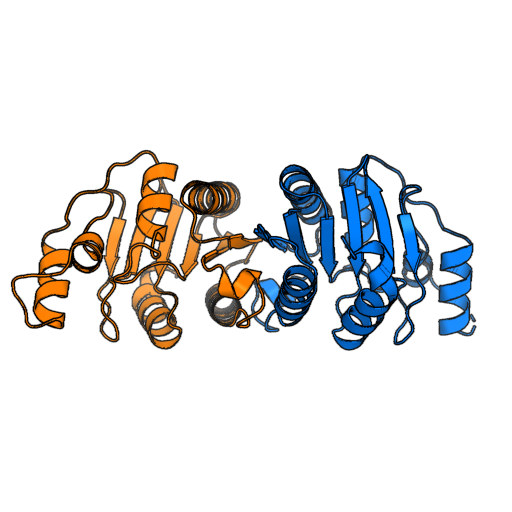86 28.517 1.00 36.70 119 PRO B N 1
ATOM 2170 C CA . PRO B 1 122 ? 96.772 -2.195 27.548 1.00 36.35 119 PRO B CA 1
ATOM 2171 C C . PRO B 1 122 ? 95.572 -3.151 27.807 1.00 35.48 119 PRO B C 1
ATOM 2172 O O . PRO B 1 122 ? 95.036 -3.183 28.912 1.00 35.86 119 PRO B O 1
ATOM 2176 N N . PRO B 1 123 ? 95.139 -3.923 26.798 1.00 34.94 120 PRO B N 1
ATOM 2177 C CA . PRO B 1 123 ? 93.962 -4.800 27.003 1.00 34.43 120 PRO B CA 1
ATOM 2178 C C . PRO B 1 123 ? 94.123 -5.889 28.060 1.00 34.13 120 PRO B C 1
ATOM 2179 O O . PRO B 1 123 ? 93.128 -6.366 28.585 1.00 33.63 120 PRO B O 1
ATOM 2183 N N . SER B 1 124 ? 95.357 -6.269 28.389 1.00 34.18 121 SER B N 1
ATOM 2184 C CA . SER B 1 124 ? 95.586 -7.256 29.450 1.00 35.05 121 SER B CA 1
ATOM 2185 C C . SER B 1 124 ? 95.288 -6.763 30.869 1.00 35.61 121 SER B C 1
ATOM 2186 O O . SER B 1 124 ? 95.374 -7.551 31.822 1.00 35.99 121 SER B O 1
ATOM 2189 N N . CYS B 1 125 ? 94.989 -5.471 31.015 1.00 35.43 122 CYS B N 1
ATOM 2190 C CA . CYS B 1 125 ? 94.772 -4.873 32.334 1.00 35.40 122 CYS B CA 1
ATOM 2191 C C . CYS B 1 125 ? 93.359 -4.369 32.503 1.00 35.22 122 CYS B C 1
ATOM 2192 O O . CYS B 1 125 ? 92.726 -4.010 31.520 1.00 35.42 122 CYS B O 1
ATOM 2195 N N . ARG B 1 126 ? 92.885 -4.352 33.749 1.00 34.58 123 ARG B N 1
ATOM 2196 C CA . ARG B 1 126 ? 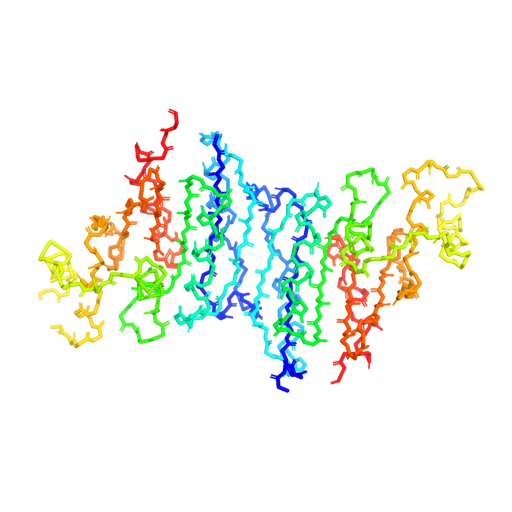91.679 -3.649 34.162 1.00 34.91 123 ARG B CA 1
ATOM 2197 C C . ARG B 1 126 ? 92.060 -2.531 35.145 1.00 34.41 123 ARG B C 1
ATOM 2198 O O . ARG B 1 126 ? 92.914 -2.753 36.023 1.00 34.13 123 ARG B O 1
ATOM 2206 N N . PRO B 1 127 ? 91.390 -1.359 35.067 1.00 33.76 124 PRO B N 1
ATOM 2207 C CA . PRO B 1 127 ? 91.727 -0.343 36.055 1.00 33.41 124 PRO B CA 1
ATOM 2208 C C . PRO B 1 127 ? 91.119 -0.659 37.415 1.00 33.77 124 PRO B C 1
ATOM 2209 O O . PRO B 1 127 ? 90.083 -1.297 37.465 1.00 34.02 124 PRO B O 1
ATOM 2213 N N . ILE B 1 128 ? 91.776 -0.234 38.495 1.00 33.63 125 ILE B N 1
ATOM 2214 C CA . ILE B 1 128 ? 91.223 -0.283 39.841 1.00 34.64 125 ILE B CA 1
ATOM 2215 C C . ILE B 1 128 ? 91.037 1.145 40.353 1.00 34.74 125 ILE B C 1
ATOM 2216 O O . ILE B 1 128 ? 91.976 1.966 40.300 1.00 34.60 125 ILE B O 1
ATOM 2221 N N . GLU B 1 129 ? 89.853 1.412 40.889 1.00 35.08 126 GLU B N 1
ATOM 2222 C CA . GLU B 1 129 ? 89.472 2.744 41.342 1.00 35.63 126 GLU B CA 1
ATOM 2223 C C . GLU B 1 129 ? 90.391 3.252 42.421 1.00 34.88 126 GLU B C 1
ATOM 2224 O O . GLU B 1 129 ? 90.739 2.516 43.342 1.00 36.00 126 GLU B O 1
ATOM 2230 N N . ASN B 1 130 ? 90.805 4.496 42.305 1.00 33.98 127 ASN B N 1
ATOM 2231 C CA . ASN B 1 130 ? 91.651 5.097 43.306 1.00 34.63 127 ASN B CA 1
ATOM 2232 C C . ASN B 1 130 ? 90.824 6.109 44.081 1.00 36.62 127 ASN B C 1
ATOM 2233 O O . ASN B 1 130 ? 90.701 7.249 43.656 1.00 36.53 127 ASN B O 1
ATOM 2238 N N . PRO B 1 131 ? 90.284 5.705 45.244 1.00 38.38 128 PRO B N 1
ATOM 2239 C CA . PRO B 1 131 ? 89.376 6.606 45.937 1.00 40.43 128 PRO B CA 1
ATOM 2240 C C . PRO B 1 131 ? 90.095 7.793 46.581 1.00 41.88 128 PRO B C 1
ATOM 2241 O O . PRO B 1 131 ? 89.439 8.774 46.941 1.00 44.08 128 PRO B O 1
ATOM 2245 N N . VAL B 1 132 ? 91.422 7.719 46.684 1.00 42.46 129 VAL B N 1
ATOM 2246 C CA . VAL B 1 132 ? 92.239 8.711 47.377 1.00 42.25 129 VAL B CA 1
ATOM 2247 C C . VAL B 1 132 ? 92.869 9.693 46.400 1.00 42.31 129 VAL B C 1
ATOM 2248 O O . VAL B 1 132 ? 92.839 10.902 46.626 1.00 43.26 129 VAL B O 1
ATOM 2252 N N . GLY B 1 133 ? 93.481 9.187 45.331 1.00 41.11 130 GLY B N 1
ATOM 2253 C CA . GLY B 1 133 ? 94.250 10.056 44.451 1.00 40.39 130 GLY B CA 1
ATOM 2254 C C . GLY B 1 133 ? 93.654 9.981 43.074 1.00 40.20 130 GLY B C 1
ATOM 2255 O O . GLY B 1 133 ? 92.540 9.488 42.906 1.00 40.92 130 GLY B O 1
ATOM 2256 N N . THR B 1 134 ? 94.377 10.420 42.056 1.00 39.23 131 THR B N 1
ATOM 2257 C CA . THR B 1 134 ? 93.724 10.422 40.750 1.00 38.06 131 THR B CA 1
ATOM 2258 C C . THR B 1 134 ? 94.085 9.255 39.815 1.00 37.11 131 THR B C 1
ATOM 2259 O O . THR B 1 134 ? 93.281 8.927 38.948 1.00 37.45 131 THR B O 1
ATOM 2263 N N . ALA B 1 135 ? 95.264 8.646 39.959 1.00 34.51 132 ALA B N 1
ATOM 2264 C CA . ALA B 1 135 ? 95.631 7.587 39.018 1.00 33.43 132 ALA B CA 1
ATOM 2265 C C . ALA B 1 135 ? 94.967 6.249 39.397 1.00 32.14 132 ALA B C 1
ATOM 2266 O O . ALA B 1 135 ? 95.123 5.793 40.533 1.00 32.08 132 ALA B O 1
ATOM 2268 N N . PRO B 1 136 ? 94.218 5.633 38.474 1.00 31.27 133 PRO B N 1
ATOM 2269 C CA . PRO B 1 136 ? 93.741 4.278 38.790 1.00 31.42 133 PRO B CA 1
ATOM 2270 C C . PRO B 1 136 ? 94.926 3.300 38.985 1.00 31.80 133 PRO B C 1
ATOM 2271 O O . PRO B 1 136 ? 95.994 3.505 38.382 1.00 30.83 133 PRO B O 1
ATOM 2275 N N . GLY B 1 137 ? 94.744 2.265 39.811 1.00 31.13 134 GLY B N 1
ATOM 2276 C CA . GLY B 1 137 ? 95.642 1.117 39.772 1.00 29.20 134 GLY B CA 1
ATOM 2277 C C . GLY B 1 137 ? 95.252 0.231 38.598 1.00 29.74 134 GLY B C 1
ATOM 2278 O O . GLY B 1 137 ? 94.221 0.454 37.948 1.00 28.63 134 GLY B O 1
ATOM 2279 N N . LEU B 1 138 ? 96.074 -0.776 38.313 1.00 28.59 135 LEU B N 1
ATOM 2280 C CA . LEU B 1 138 ? 95.764 -1.769 37.282 1.00 27.92 135 LEU B CA 1
ATOM 2281 C C . LEU B 1 138 ? 95.998 -3.165 37.823 1.00 27.87 135 LEU B C 1
ATOM 2282 O O . LEU B 1 138 ? 96.976 -3.376 38.545 1.00 27.22 135 LEU B O 1
ATOM 2287 N N . ILE B 1 139 ? 95.107 -4.108 37.501 1.00 27.34 136 ILE B N 1
ATOM 2288 C CA . ILE B 1 139 ? 95.370 -5.533 37.709 1.00 29.08 136 ILE B CA 1
ATOM 2289 C C . ILE B 1 139 ? 95.402 -6.092 36.313 1.00 28.29 136 ILE B C 1
ATOM 2290 O O . ILE B 1 139 ? 94.496 -5.821 35.514 1.00 27.15 136 ILE B O 1
ATOM 2295 N N . CYS B 1 140 ? 96.430 -6.888 36.037 1.00 27.31 137 CYS B N 1
ATOM 2296 C CA . CYS B 1 140 ? 96.660 -7.405 34.723 1.00 27.85 137 CYS B CA 1
ATOM 2297 C C . CYS B 1 140 ? 96.841 -8.897 34.855 1.00 28.64 137 CYS B C 1
ATOM 2298 O O . CYS B 1 140 ? 97.285 -9.404 35.924 1.00 28.52 137 CYS B O 1
ATOM 2301 N N . ALA B 1 141 ? 96.488 -9.615 33.801 1.00 27.51 138 ALA B N 1
ATOM 2302 C CA . ALA B 1 141 ? 96.832 -11.053 33.763 1.00 28.20 138 ALA B CA 1
ATOM 2303 C C . ALA B 1 141 ? 97.786 -11.270 32.576 1.00 27.82 138 ALA B C 1
ATOM 2304 O O . ALA B 1 141 ? 97.560 -10.750 31.476 1.00 28.92 138 ALA B O 1
ATOM 2306 N N . VAL B 1 142 ? 98.874 -11.974 32.825 1.00 26.67 139 VAL B N 1
ATOM 2307 C CA . VAL B 1 142 ? 99.820 -12.347 31.786 1.00 26.54 139 VAL B CA 1
ATOM 2308 C C . VAL B 1 142 ? 99.880 -13.873 31.873 1.00 25.59 139 VAL B C 1
ATOM 2309 O O . VAL B 1 142 ? 100.474 -14.426 32.812 1.00 23.93 139 VAL B O 1
ATOM 2313 N N . GLY B 1 143 ? 99.302 -14.531 30.876 1.00 25.65 140 GLY B N 1
ATOM 2314 C CA . GLY B 1 143 ? 98.856 -15.954 30.973 1.00 25.13 140 GLY B CA 1
ATOM 2315 C C . GLY B 1 143 ? 98.182 -16.160 32.336 1.00 25.74 140 GLY B C 1
ATOM 2316 O O . GLY B 1 143 ? 97.252 -15.429 32.700 1.00 26.43 140 GLY B O 1
ATOM 2317 N N . GLY B 1 144 ? 98.711 -17.071 33.133 1.00 25.34 141 GLY B N 1
ATOM 2318 C CA . GLY B 1 144 ? 98.172 -17.346 34.464 1.00 25.57 141 GLY B CA 1
ATOM 2319 C C . GLY B 1 144 ? 98.820 -16.524 35.561 1.00 25.32 141 GLY B C 1
ATOM 2320 O O . GLY B 1 144 ? 98.568 -16.758 36.751 1.00 25.93 141 GLY B O 1
ATOM 2321 N N . LYS B 1 145 ? 99.657 -15.560 35.186 1.00 23.01 142 LYS B N 1
ATOM 2322 C CA . LYS B 1 145 ? 100.340 -14.746 36.200 1.00 23.63 142 LYS B CA 1
ATOM 2323 C C . LYS B 1 145 ? 99.545 -13.481 36.456 1.00 22.94 142 LYS B C 1
ATOM 2324 O O . LYS B 1 145 ? 98.785 -13.062 35.601 1.00 23.57 142 LYS B O 1
ATOM 2330 N N . LYS B 1 146 ? 99.719 -12.863 37.620 1.00 22.86 143 LYS B N 1
ATOM 2331 C CA . LYS B 1 146 ? 99.019 -11.588 37.859 1.00 23.60 143 LYS B CA 1
ATOM 2332 C C . LYS B 1 146 ? 99.965 -10.446 38.165 1.00 22.34 143 LYS B C 1
ATOM 2333 O O . LYS B 1 146 ? 101.014 -10.648 38.760 1.00 21.58 143 LYS B O 1
ATOM 2339 N N . VAL B 1 147 ? 99.590 -9.243 37.749 1.00 21.00 144 VAL B N 1
ATOM 2340 C CA . VAL B 1 147 ? 100.459 -8.093 37.888 1.00 22.48 144 VAL B CA 1
ATOM 2341 C C . VAL B 1 147 ? 99.568 -6.985 38.439 1.00 22.91 144 VAL B C 1
ATOM 2342 O O . VAL B 1 147 ? 98.504 -6.698 37.882 1.00 24.81 144 VAL B O 1
ATOM 2346 N N . ILE B 1 148 ? 99.955 -6.433 39.569 1.00 22.53 145 ILE B N 1
ATOM 2347 C CA . ILE B 1 148 ? 99.221 -5.317 40.202 1.00 22.74 145 ILE B CA 1
ATOM 2348 C C . ILE B 1 148 ? 100.116 -4.076 40.112 1.00 22.49 145 ILE B C 1
ATOM 2349 O O . ILE B 1 148 ? 101.254 -4.086 40.615 1.00 21.25 145 ILE B O 1
ATOM 2354 N N . ILE B 1 149 ? 99.617 -3.013 39.490 1.00 21.98 146 ILE B N 1
ATOM 2355 C CA . ILE B 1 149 ? 100.438 -1.822 39.224 1.00 22.26 146 ILE B CA 1
ATOM 2356 C C . ILE B 1 149 ? 99.788 -0.684 40.014 1.00 23.10 146 ILE B C 1
ATOM 2357 O O . ILE B 1 149 ? 98.600 -0.381 39.782 1.00 22.72 146 ILE B O 1
ATOM 2362 N N . LEU B 1 150 ? 100.543 -0.105 40.959 1.00 22.97 147 LEU B N 1
ATOM 2363 C CA . LEU B 1 150 ? 99.998 0.810 41.977 1.00 23.68 147 LEU B CA 1
ATOM 2364 C C . LEU B 1 150 ? 100.684 2.162 41.900 1.00 24.89 147 LEU B C 1
ATOM 2365 O O . LEU B 1 150 ? 101.805 2.235 41.390 1.00 24.23 147 LEU B O 1
ATOM 2370 N N . PRO B 1 151 ? 100.008 3.233 42.365 1.00 26.34 148 PRO B N 1
ATOM 2371 C CA . PRO B 1 151 ? 100.636 4.572 42.506 1.00 27.06 148 PRO B CA 1
ATOM 2372 C C . PRO B 1 151 ? 101.732 4.521 43.533 1.00 26.53 148 PRO B C 1
ATOM 2373 O O . PRO B 1 151 ? 101.759 3.617 44.387 1.00 25.71 148 PRO B O 1
ATOM 2377 N N . GLY B 1 152 ? 102.621 5.503 43.482 1.00 27.13 149 GLY B N 1
ATOM 2378 C CA . GLY B 1 152 ? 103.769 5.496 44.418 1.00 27.17 149 GLY B CA 1
ATOM 2379 C C . GLY B 1 152 ? 103.433 6.264 45.695 1.00 27.16 149 GLY B C 1
ATOM 2380 O O . GLY B 1 152 ? 104.144 6.176 46.690 1.00 26.78 149 GLY B O 1
ATOM 2381 N N . VAL B 1 153 ? 102.375 7.054 45.664 1.00 26.48 150 VAL B N 1
ATOM 2382 C CA . VAL B 1 153 ? 101.926 7.733 46.906 1.00 28.50 150 VAL B CA 1
ATOM 2383 C C . VAL B 1 153 ? 101.467 6.690 47.956 1.00 27.36 150 VAL B C 1
ATOM 2384 O O . VAL B 1 153 ? 100.490 5.989 47.710 1.00 27.46 150 VAL B O 1
ATOM 2388 N N . PRO B 1 154 ? 102.165 6.605 49.118 1.00 27.90 151 PRO B N 1
ATOM 2389 C CA . PRO B 1 154 ? 101.952 5.476 50.014 1.00 27.48 151 PRO B CA 1
ATOM 2390 C C . PRO B 1 154 ? 100.508 5.314 50.450 1.00 26.73 151 PRO B C 1
ATOM 2391 O O . PRO B 1 154 ? 100.009 4.208 50.505 1.00 26.04 151 PRO B O 1
ATOM 2395 N N . LYS B 1 155 ? 99.827 6.407 50.728 1.00 28.05 152 LYS B N 1
ATOM 2396 C CA . LYS B 1 155 ? 98.444 6.288 51.165 1.00 28.88 152 LYS B CA 1
ATOM 2397 C C . LYS B 1 155 ? 97.559 5.666 50.058 1.00 27.65 152 LYS B C 1
ATOM 2398 O O . LYS B 1 155 ? 96.670 4.849 50.324 1.00 27.08 152 LYS B O 1
ATOM 2404 N N . GLU B 1 156 ? 97.829 6.022 48.806 1.00 27.19 153 GLU B N 1
ATOM 2405 C CA . GLU B 1 156 ? 97.070 5.476 47.680 1.00 26.44 153 GLU B CA 1
ATOM 2406 C C . GLU B 1 156 ? 97.477 4.019 47.448 1.00 26.57 153 GLU B C 1
ATOM 2407 O O . GLU B 1 156 ? 96.625 3.152 47.216 1.00 25.34 153 GLU B O 1
ATOM 2413 N N . MET B 1 157 ? 98.789 3.753 47.496 1.00 27.19 154 MET B N 1
ATOM 2414 C CA . MET B 1 157 ? 99.317 2.422 47.175 1.00 26.60 154 MET B CA 1
ATOM 2415 C C . MET B 1 157 ? 98.651 1.461 48.170 1.00 27.99 154 MET B C 1
ATOM 2416 O O . MET B 1 157 ? 98.052 0.450 47.752 1.00 27.77 154 MET B O 1
ATOM 2421 N N . GLU B 1 158 ? 98.668 1.834 49.461 1.00 28.25 155 GLU B N 1
ATOM 2422 C CA . GLU B 1 158 ? 98.192 0.963 50.541 1.00 29.74 155 GLU B CA 1
ATOM 2423 C C . GLU B 1 158 ? 96.678 0.759 50.485 1.00 30.43 155 GLU B C 1
ATOM 2424 O O . GLU B 1 158 ? 96.203 -0.376 50.646 1.00 31.67 155 GLU B O 1
ATOM 2430 N N . ALA B 1 159 ? 95.947 1.826 50.165 1.00 29.49 156 ALA B N 1
ATOM 2431 C CA . ALA B 1 159 ? 94.507 1.732 49.994 1.00 29.68 156 ALA B CA 1
ATOM 2432 C C . ALA B 1 159 ? 94.149 0.753 48.875 1.00 29.11 156 ALA B C 1
ATOM 2433 O O . ALA B 1 159 ? 93.320 -0.118 49.061 1.00 29.90 156 ALA B O 1
ATOM 2435 N N . LEU B 1 160 ? 94.779 0.886 47.725 1.00 29.12 157 LEU B N 1
ATOM 2436 C CA . LEU B 1 160 ? 94.459 0.022 46.577 1.00 29.25 157 LEU B CA 1
ATOM 2437 C C . LEU B 1 160 ? 94.900 -1.447 46.788 1.00 29.60 157 LEU B C 1
ATOM 2438 O O . LEU B 1 160 ? 94.198 -2.399 46.410 1.00 28.87 157 LEU B O 1
ATOM 2443 N N . LEU B 1 161 ? 96.061 -1.628 47.408 1.00 29.69 158 LEU B N 1
ATOM 2444 C CA . LEU B 1 161 ? 96.547 -2.971 47.679 1.00 31.46 158 LEU B CA 1
ATOM 2445 C C . LEU B 1 161 ? 95.571 -3.709 48.591 1.00 32.66 158 LEU B C 1
ATOM 2446 O O . LEU B 1 161 ? 95.199 -4.875 48.324 1.00 31.83 158 LEU B O 1
ATOM 2451 N N . LYS B 1 162 ? 95.117 -3.011 49.634 1.00 34.92 159 LYS B N 1
ATOM 2452 C CA . LYS B 1 162 ? 94.072 -3.539 50.518 1.00 37.55 159 LYS B CA 1
ATOM 2453 C C . LYS B 1 162 ? 92.732 -3.851 49.833 1.00 38.49 159 LYS B C 1
ATOM 2454 O O . LYS B 1 162 ? 92.144 -4.887 50.099 1.00 39.37 159 LYS B O 1
ATOM 2460 N N . ALA B 1 163 ? 92.288 -2.998 48.925 1.00 40.21 160 ALA B N 1
ATOM 2461 C CA . ALA B 1 163 ? 91.106 -3.252 48.095 1.00 41.52 160 ALA B CA 1
ATOM 2462 C C . ALA B 1 163 ? 91.238 -4.466 47.136 1.00 43.20 160 ALA B C 1
ATOM 2463 O O . ALA B 1 163 ? 90.227 -5.016 46.685 1.00 42.40 160 ALA B O 1
ATOM 2465 N N . MET B 1 164 ? 92.480 -4.841 46.812 1.00 45.03 161 MET B N 1
ATOM 2466 C CA . MET B 1 164 ? 92.802 -5.966 45.915 1.00 46.87 161 MET B CA 1
ATOM 2467 C C . MET B 1 164 ? 93.029 -7.286 46.662 1.00 47.84 161 MET B C 1
ATOM 2468 O O . MET B 1 164 ? 93.403 -8.280 46.042 1.00 47.51 161 MET B O 1
ATOM 2473 N N . GLU B 1 165 ? 92.822 -7.300 47.980 1.00 48.85 162 GLU B N 1
ATOM 2474 C CA . GLU B 1 165 ? 93.282 -8.428 48.799 1.00 50.88 162 GLU B CA 1
ATOM 2475 C C . GLU B 1 165 ? 92.602 -9.742 48.421 1.00 51.64 162 GLU B C 1
ATOM 2476 O O . GLU B 1 165 ? 93.196 -10.820 48.545 1.00 52.15 162 GLU B O 1
ATOM 2482 N N . LYS B 1 166 ? 91.364 -9.646 47.955 1.00 52.57 163 LYS B N 1
ATOM 2483 C CA . LYS B 1 166 ? 90.636 -10.827 47.492 1.00 53.83 163 LYS B CA 1
ATOM 2484 C C . LYS B 1 166 ? 91.184 -11.406 46.185 1.00 54.22 163 LYS B C 1
ATOM 2485 O O . LYS B 1 166 ? 91.045 -12.598 45.948 1.00 54.75 163 LYS B O 1
ATOM 2491 N N . ASP B 1 167 ? 91.843 -10.578 45.370 1.00 54.64 164 ASP B N 1
ATOM 2492 C CA . ASP B 1 167 ? 92.587 -11.069 44.196 1.00 55.16 164 ASP B CA 1
ATOM 2493 C C . ASP B 1 167 ? 93.898 -11.764 44.537 1.00 54.87 164 ASP B C 1
ATOM 2494 O O . ASP B 1 167 ? 94.479 -12.477 43.703 1.00 55.11 164 ASP B O 1
ATOM 2499 N N . ILE B 1 168 ? 94.363 -11.543 45.764 1.00 54.04 165 ILE B N 1
ATOM 2500 C CA . ILE B 1 168 ? 95.691 -11.942 46.183 1.00 53.05 165 ILE B CA 1
ATOM 2501 C C . ILE B 1 168 ? 95.675 -13.254 46.990 1.00 52.58 165 ILE B C 1
ATOM 2502 O O . ILE B 1 168 ? 96.686 -13.956 47.077 1.00 52.01 165 ILE B O 1
ATOM 2507 N N . ILE B 1 169 ? 94.521 -13.609 47.541 1.00 51.84 166 ILE B N 1
ATOM 2508 C CA . ILE B 1 169 ? 94.466 -14.751 48.443 1.00 51.94 166 ILE B CA 1
ATOM 2509 C C . ILE B 1 169 ? 94.848 -16.062 47.741 1.00 51.46 166 ILE B C 1
ATOM 2510 O O . ILE B 1 169 ? 95.754 -16.761 48.204 1.00 51.26 166 ILE B O 1
#

Nearest PDB structures (foldseek):
  3kbq-assembly1_A  TM=1.006E+00  e=6.625E-37  Thermoplasma acidophilum
  4cta-assembly1_A  TM=9.505E-01  e=3.058E-17  Thermus thermophilus HB8
  4cta-assembly1_B  TM=9.516E-01  e=2.868E-17  Thermus thermophilus HB8
  4uux-assembly1_B  TM=9.536E-01  e=1.838E-16  Thermus thermophilus HB8
  8ron-assembly1_A  TM=8.714E-01  e=2.388E-14  Homo sapiens

Secondary structure (DSSP, 8-state):
-EEEEEEE-HHHHTTSS--HHHHHHHHHHHHTT-EEEEEEEE-S-HHHHHHHHHHHHHH-SEEEEES--SSSTT--HHHHHHHHHT---EE-HHHHHHHHHHH---HHHHGGGEE-TTEEEE--SSSSSPEEEEEETTEEEEEE-SSHHHHHHHHHHTHHHH--/--TTEEEEEEE-HHHHTTSS--HHHHHHHHHHHHTT-EEEEEEEE-S-HHHHHHHHHHHHHH-SEEEEES--SSSTT--HHHHHHHHTT---EE-HHHHHHHHHHHT-S---HHHHGGGEE-TTEEEE--SSSSSPEEEEEETTEEEEEE-SSHHHHHHHHHHTHHHH-

Radius of gyration: 21.14 Å; Cα contacts (8 Å, |Δi|>4): 762; chains: 2; bounding box: 61×43×48 Å

Foldseek 3Di:
DEEEEEEEAPCCVVVVDPPVVVVVVCVVLVVLPYDHDYYYYYYLDLQRLLVVVLVRVVVDQEYEYEALQALDPSSRNQVSVCVNLVFFWDQAVVLVVQQCVQPCDDPSSSVLRTHGPQWDWARQPPHRRTWIWGCDDSGIYTYFYHDVVRRVVRVVVCVVVSHD/DLAQEEEEEEEAPCCVVVVDDPVVVVVVCVLSVVVRHDHDYYYYYYLDLQRLLVVVVVRVVRHQEYEYEALQDLDPSSCNQVSVCVSLVFFWDFDPVLQVQQCVVVVHPDDDPSSSCLRTHGPQWDWARQPPDRRTWIWGQDPSGIYTYFYNPNVRRVVRCVVCVVVSD

InterPro domains:
  IPR001453 MoaB/Mog domain [PF00994] (6-162)
  IPR001453 MoaB/Mog domain [SM00852] (5-169)
  IPR001453 MoaB/Mog domain [cd00885] (3-160)
  IPR023055 Putative competence-damage inducible protein, Archaea [MF_00226_A] (2-247)
  IPR036425 MoaB/Mog-like domain superfamily [G3DSA:3.40.980.10] (1-170)
  IPR036425 MoaB/Mog-like domain superfamily [SSF53218] (3-201)
  IPR050101 Competence-damage inducible protein CinA [PTHR13939] (1-241)